Protein AF-A0A349E3U8-F1 (afdb_monomer)

Solvent-accessible surface area (backbone atoms only — not comparable to full-atom values): 15904 Å² total; per-residue (Å²): 124,82,78,56,71,75,68,70,44,71,71,56,54,54,52,49,53,54,43,49,54,46,43,50,49,16,49,49,40,51,40,50,70,54,50,43,46,49,49,40,45,52,43,60,72,70,62,77,62,88,67,92,70,85,62,94,71,81,93,49,76,71,52,48,31,71,60,52,36,59,83,43,90,28,21,64,60,54,33,49,51,28,47,51,47,16,55,52,23,60,71,42,81,55,95,48,71,65,46,32,54,53,27,37,50,36,16,52,18,29,43,34,42,46,74,24,60,59,56,89,86,57,78,85,49,75,50,24,50,48,13,52,54,16,46,54,49,26,52,51,48,53,20,47,40,25,48,54,58,63,54,56,74,58,71,74,57,65,76,73,49,87,65,57,66,62,52,36,51,52,23,35,53,32,11,51,50,23,51,52,29,51,52,54,44,55,47,55,73,36,86,81,50,31,81,78,45,64,84,43,47,44,24,52,28,53,39,52,31,29,38,32,45,13,52,46,44,36,54,54,38,51,52,53,52,51,51,52,53,53,53,49,52,53,53,50,54,52,53,51,50,50,52,52,51,48,57,58,42,70,76,49,51,89,75,49,60,71,58,51,62,67,73,71,56,67,83,90,43,61,70,57,50,53,52,52,53,53,50,54,52,51,54,57,53,52,61,57,66,78,67,61,134

Mean predicted aligned error: 11.68 Å

Foldseek 3Di:
DVVPPLVPDVVVVVLVVLLVLLLVLLVLLLCLLPVLLVVQVVCVVVVVDPDPDPPVDDPDSADLASLQSCVGPCVCVQLVSLQSQLVSLCVDDAPDPVSNVLSNLLSVLSNLLNVQHDDRPDDPDPSNVSNVVSVLSNLLSLLCCLQPVLLDDDPLLVPQDPPSVVLNVLSNVLSVLSVVLSVQLVLCPDPPSVVVDDSNSNHVSSNSNSNSSSVNSNVSSVSSVSSVVSVSVVVVVVVVVVVVVCVVCVVVDPVCVVVVLVVPDDPPCVVVSVVVVVVVVVVVVVVVVVPDD

pLDDT: mean 79.75, std 19.42, range [28.23, 98.56]

Nearest PDB structures (foldseek):
  6eyu-assembly1_C  TM=3.156E-01  e=9.648E-01  Candidatus Nanosalina sp. J07AB43

Structure (mmCIF, N/CA/C/O backbone):
data_AF-A0A349E3U8-F1
#
_entry.id   AF-A0A349E3U8-F1
#
loop_
_atom_site.group_PDB
_atom_site.id
_atom_site.type_symbol
_atom_site.label_atom_id
_atom_site.label_alt_id
_atom_site.label_comp_id
_atom_site.label_asym_id
_atom_site.label_entity_id
_atom_site.label_seq_id
_atom_site.pdbx_PDB_ins_code
_atom_site.Cartn_x
_atom_site.Cartn_y
_atom_site.Cartn_z
_atom_site.occupancy
_atom_site.B_iso_or_equiv
_atom_site.auth_seq_id
_atom_site.auth_comp_id
_atom_site.auth_asym_id
_atom_site.auth_atom_id
_atom_site.pdbx_PDB_model_num
ATOM 1 N N . MET A 1 1 ? -12.149 -16.759 36.782 1.00 40.62 1 MET A N 1
ATOM 2 C CA . MET A 1 1 ? -12.811 -17.425 35.629 1.00 40.62 1 MET A CA 1
ATOM 3 C C . MET A 1 1 ? -13.681 -16.493 34.753 1.00 40.62 1 MET A C 1
ATOM 5 O O . MET A 1 1 ? -13.701 -16.672 33.542 1.00 40.62 1 MET A O 1
ATOM 9 N N . ARG A 1 2 ? -14.326 -15.437 35.290 1.00 38.03 2 ARG A N 1
ATOM 10 C CA . ARG A 1 2 ? -15.229 -14.518 34.540 1.00 38.03 2 ARG A CA 1
ATOM 11 C C . ARG A 1 2 ? -14.601 -13.601 33.466 1.00 38.03 2 ARG A C 1
ATOM 13 O O . ARG A 1 2 ? -15.335 -13.031 32.669 1.00 38.03 2 ARG A O 1
ATOM 20 N N . PHE A 1 3 ? -13.274 -13.474 33.386 1.00 38.25 3 PHE A N 1
ATOM 21 C CA . PHE A 1 3 ? -12.610 -12.651 32.353 1.00 38.25 3 PHE A CA 1
ATOM 22 C C . PHE A 1 3 ? -12.526 -13.343 30.972 1.00 38.25 3 PHE A C 1
ATOM 24 O O . PHE A 1 3 ? -12.314 -12.683 29.954 1.00 38.25 3 PHE A O 1
ATOM 31 N N . SER A 1 4 ? -12.720 -14.668 30.935 1.00 43.34 4 SER A N 1
ATOM 32 C CA . SER A 1 4 ? -12.615 -15.515 29.735 1.00 43.34 4 SER A CA 1
ATOM 33 C C . SER A 1 4 ? -13.821 -15.384 28.791 1.00 43.34 4 SER A C 1
ATOM 35 O O . SER A 1 4 ? -13.658 -15.339 27.572 1.00 43.34 4 SER A O 1
ATOM 37 N N . LEU A 1 5 ? -15.030 -15.213 29.336 1.00 45.97 5 LEU A N 1
ATOM 38 C CA . LEU A 1 5 ? -16.278 -15.336 28.568 1.00 45.97 5 LEU A CA 1
ATOM 39 C C . LEU A 1 5 ? -16.468 -14.260 27.486 1.00 45.97 5 LEU A C 1
ATOM 41 O O . LEU A 1 5 ? -17.134 -14.502 26.487 1.00 45.97 5 LEU A O 1
ATOM 45 N N . LEU A 1 6 ? -15.822 -13.097 27.610 1.00 46.44 6 LEU A N 1
ATOM 46 C CA . LEU A 1 6 ? -15.897 -12.039 26.591 1.00 46.44 6 LEU A CA 1
ATOM 47 C C . LEU A 1 6 ? -14.771 -12.095 25.550 1.00 46.44 6 LEU A C 1
ATOM 49 O O . LEU A 1 6 ? -14.774 -11.294 24.617 1.00 46.44 6 LEU A O 1
ATOM 53 N N . LYS A 1 7 ? -13.796 -13.005 25.694 1.00 50.03 7 LYS A N 1
ATOM 54 C CA . LYS A 1 7 ? -12.800 -13.274 24.640 1.00 50.03 7 LYS A CA 1
ATOM 55 C C . LYS A 1 7 ? -13.428 -14.055 23.471 1.00 50.03 7 LYS A C 1
ATOM 57 O O . LYS A 1 7 ? -12.949 -13.918 22.355 1.00 50.03 7 LYS A O 1
ATOM 62 N N . ASN A 1 8 ? -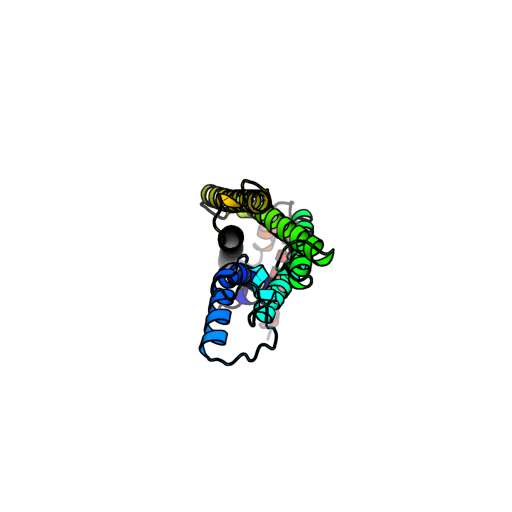14.530 -14.768 23.723 1.00 49.16 8 ASN A N 1
ATOM 63 C CA . ASN A 1 8 ? -15.169 -15.719 22.807 1.00 49.16 8 ASN A CA 1
ATOM 64 C C . ASN A 1 8 ? -16.468 -15.211 22.158 1.00 49.16 8 ASN A C 1
ATOM 66 O O . ASN A 1 8 ? -17.336 -16.009 21.818 1.00 49.16 8 ASN A O 1
ATOM 70 N N . THR A 1 9 ? -16.637 -13.899 21.956 1.00 57.56 9 THR A N 1
ATOM 71 C CA . THR A 1 9 ? -17.699 -13.460 21.031 1.00 57.56 9 THR A CA 1
ATOM 72 C C . THR A 1 9 ? -17.168 -13.601 19.601 1.00 57.56 9 THR A C 1
ATOM 74 O O . THR A 1 9 ? -16.115 -13.029 19.308 1.00 57.56 9 THR A O 1
ATOM 77 N N . PRO A 1 10 ? -17.847 -14.339 18.702 1.00 60.41 10 PRO A N 1
ATOM 78 C CA . PRO A 1 10 ? -17.323 -14.660 17.369 1.00 60.41 10 PRO A CA 1
ATOM 79 C C . PRO A 1 10 ? -16.912 -13.400 16.587 1.00 60.41 10 PRO A C 1
ATOM 81 O O . PRO A 1 10 ? -15.860 -13.366 15.952 1.00 60.41 10 PRO A O 1
ATOM 84 N N . ASN A 1 11 ? -17.655 -12.304 16.765 1.00 71.88 11 ASN A N 1
ATOM 85 C CA . ASN A 1 11 ? -17.386 -10.999 16.155 1.00 71.88 11 ASN A CA 1
ATOM 86 C C . ASN A 1 11 ? -16.002 -10.406 16.486 1.00 71.88 11 ASN A C 1
ATOM 88 O O . ASN A 1 11 ? -15.420 -9.721 15.646 1.00 71.88 11 ASN A O 1
ATOM 92 N N . TYR A 1 12 ? -15.457 -10.648 17.685 1.00 76.50 12 TYR A N 1
ATOM 93 C CA . TYR A 1 12 ? -14.149 -10.104 18.068 1.00 76.50 12 TYR A CA 1
ATOM 94 C C . TYR A 1 12 ? -13.000 -10.859 17.390 1.00 76.50 12 TYR A C 1
ATOM 96 O O . TYR A 1 12 ? -12.055 -10.232 16.911 1.00 76.50 12 TYR A O 1
ATOM 104 N N . SER A 1 13 ? -13.106 -12.186 17.283 1.00 79.94 13 SER A N 1
ATOM 105 C CA . SER A 1 13 ? -12.114 -13.018 16.595 1.00 79.94 13 SER A CA 1
ATOM 106 C C . SER A 1 13 ? -11.994 -12.642 15.116 1.00 79.94 13 SER A C 1
ATOM 108 O O . SER A 1 13 ? -10.883 -12.437 14.632 1.00 79.94 13 SER A O 1
ATOM 110 N N . TYR A 1 14 ? -13.118 -12.436 14.417 1.00 83.25 14 TYR A N 1
ATOM 111 C CA . TYR A 1 14 ? -13.100 -11.977 13.021 1.00 83.25 14 TYR A CA 1
ATOM 112 C C . TYR A 1 14 ? -12.453 -10.596 12.864 1.00 83.25 14 TYR A C 1
ATOM 114 O O . TYR A 1 14 ? -11.668 -10.374 11.941 1.00 83.25 14 TYR A O 1
ATOM 122 N N . ALA A 1 15 ? -12.729 -9.671 13.785 1.00 82.31 15 ALA A N 1
ATOM 123 C CA . ALA A 1 15 ? -12.149 -8.334 13.748 1.00 82.31 15 ALA A CA 1
ATOM 124 C C . ALA A 1 15 ? -10.628 -8.336 14.008 1.00 82.31 15 ALA A C 1
ATOM 126 O O . ALA A 1 15 ? -9.892 -7.542 13.416 1.00 82.31 15 ALA A O 1
ATOM 127 N N . LEU A 1 16 ? -10.133 -9.252 14.847 1.00 83.50 16 LEU A N 1
ATOM 128 C CA . LEU A 1 16 ? -8.698 -9.461 15.044 1.00 83.50 16 LEU A CA 1
ATOM 129 C C . LEU A 1 16 ? -8.024 -10.068 13.810 1.00 83.50 16 LEU A C 1
ATOM 131 O O . LEU A 1 16 ? -6.960 -9.587 13.418 1.00 83.50 16 LEU A O 1
ATOM 135 N N . SER A 1 17 ? -8.641 -11.063 13.168 1.00 86.62 17 SER A N 1
ATOM 136 C CA . SER A 1 17 ? -8.144 -11.616 11.900 1.00 86.62 17 SER A CA 1
ATOM 137 C C . SER A 1 17 ? -8.060 -10.537 10.822 1.00 86.62 17 SER A C 1
ATOM 139 O O . SER A 1 17 ? -7.035 -10.390 10.159 1.00 86.62 17 SER A O 1
ATOM 141 N N . TYR A 1 18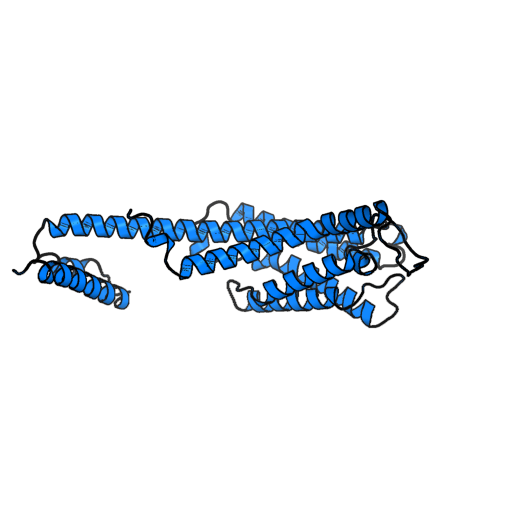 ? -9.094 -9.701 10.721 1.00 86.62 18 TYR A N 1
ATOM 142 C CA . TYR A 1 18 ? -9.120 -8.555 9.819 1.00 86.62 18 TYR A CA 1
ATOM 143 C C . TYR A 1 18 ? -7.981 -7.557 10.083 1.00 86.62 18 TYR A C 1
ATOM 145 O O . TYR A 1 18 ? -7.329 -7.060 9.162 1.00 86.62 18 TYR A O 1
ATOM 153 N N . LEU A 1 19 ? -7.692 -7.278 11.354 1.00 87.25 19 LEU A N 1
ATOM 154 C CA . LEU A 1 19 ? -6.572 -6.425 11.728 1.00 87.25 19 LEU A CA 1
ATOM 155 C C . LEU A 1 19 ? -5.214 -7.063 11.397 1.00 87.25 19 LEU A C 1
ATOM 157 O O . LEU A 1 19 ? -4.298 -6.355 10.976 1.00 87.25 19 LEU A O 1
ATOM 161 N N . SER A 1 20 ? -5.088 -8.379 11.578 1.00 87.75 20 SER A N 1
ATOM 162 C CA . SER A 1 20 ? -3.885 -9.130 11.215 1.00 87.75 20 SER A CA 1
ATOM 163 C C . SER A 1 20 ? -3.579 -8.973 9.725 1.00 87.75 20 SER A C 1
ATOM 165 O O . SER A 1 20 ? -2.464 -8.606 9.368 1.00 87.75 20 SER A O 1
ATOM 167 N N . ILE A 1 21 ? -4.600 -9.094 8.867 1.00 87.31 21 ILE A N 1
ATOM 168 C CA . ILE A 1 21 ? -4.480 -8.866 7.419 1.00 87.31 21 ILE A CA 1
ATOM 169 C C . ILE A 1 21 ? -3.948 -7.457 7.120 1.00 87.31 21 ILE A C 1
ATOM 171 O O . ILE A 1 21 ? -2.995 -7.295 6.357 1.00 87.31 21 ILE A O 1
ATOM 175 N N . ARG A 1 22 ? -4.503 -6.419 7.765 1.00 90.62 22 ARG A N 1
ATOM 176 C CA . ARG A 1 22 ? -4.012 -5.040 7.589 1.00 90.62 22 ARG A CA 1
ATOM 177 C C . ARG A 1 22 ? -2.550 -4.893 8.014 1.00 90.62 22 ARG A C 1
ATOM 179 O O . ARG A 1 22 ? -1.803 -4.187 7.342 1.00 90.62 22 ARG A O 1
ATOM 186 N N . LYS A 1 23 ? -2.142 -5.540 9.109 1.00 92.62 23 LYS A N 1
ATOM 187 C CA . LYS A 1 23 ? -0.748 -5.524 9.568 1.00 92.62 23 LYS A CA 1
ATOM 188 C C . LYS A 1 23 ? 0.175 -6.160 8.527 1.00 92.62 23 LYS A C 1
ATOM 190 O O . LYS A 1 23 ? 1.200 -5.570 8.207 1.00 92.62 23 LYS A O 1
ATOM 195 N N . THR A 1 24 ? -0.219 -7.300 7.964 1.00 92.56 24 THR A N 1
ATOM 196 C CA . THR A 1 24 ? 0.555 -8.004 6.934 1.00 92.56 24 THR A CA 1
ATOM 197 C C . THR A 1 24 ? 0.806 -7.129 5.709 1.00 92.56 24 THR A C 1
ATOM 199 O O . THR A 1 24 ? 1.950 -7.024 5.288 1.00 92.56 24 THR A O 1
ATOM 202 N N . ILE A 1 25 ? -0.208 -6.426 5.190 1.00 93.81 25 ILE A N 1
ATOM 203 C CA . ILE A 1 25 ? -0.041 -5.516 4.039 1.00 93.81 25 ILE A CA 1
ATOM 204 C C . ILE A 1 25 ? 1.002 -4.429 4.328 1.00 93.81 25 ILE A C 1
ATOM 206 O O . ILE A 1 25 ? 1.894 -4.191 3.517 1.00 93.81 25 ILE A O 1
ATOM 210 N N . GLY A 1 26 ? 0.911 -3.784 5.496 1.00 95.12 26 GLY A N 1
ATOM 211 C CA . GLY A 1 26 ? 1.868 -2.747 5.887 1.00 95.12 26 GLY A CA 1
ATOM 212 C C . GLY A 1 26 ? 3.293 -3.290 6.035 1.00 95.12 26 GLY A C 1
ATOM 213 O O . GLY A 1 26 ? 4.245 -2.642 5.610 1.00 95.12 26 GLY A O 1
ATOM 214 N N . CYS A 1 27 ? 3.441 -4.501 6.582 1.00 96.88 27 CYS A N 1
ATOM 215 C CA . CYS A 1 27 ? 4.731 -5.182 6.671 1.00 96.88 27 CYS A CA 1
ATOM 216 C C . CYS A 1 27 ? 5.288 -5.557 5.290 1.00 96.88 27 CYS A C 1
ATOM 218 O O . CYS A 1 27 ? 6.472 -5.339 5.064 1.00 96.88 27 CYS A O 1
ATOM 220 N N . ILE A 1 28 ? 4.457 -6.061 4.369 1.00 96.81 28 ILE A N 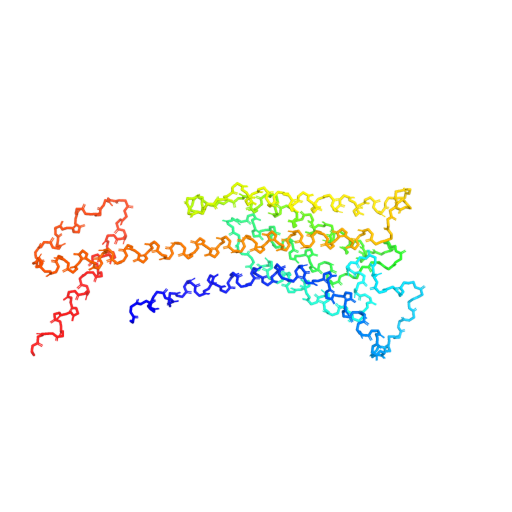1
ATOM 221 C CA . ILE A 1 28 ? 4.868 -6.371 2.991 1.00 96.81 28 ILE A CA 1
ATOM 222 C C . ILE A 1 28 ? 5.386 -5.107 2.299 1.00 96.81 28 ILE A C 1
ATOM 224 O O . ILE A 1 28 ? 6.480 -5.135 1.746 1.00 96.81 28 ILE A O 1
ATOM 228 N N . ALA A 1 29 ? 4.660 -3.987 2.386 1.00 96.38 29 ALA A N 1
ATOM 229 C CA . ALA A 1 29 ? 5.076 -2.728 1.764 1.00 96.38 29 ALA A CA 1
ATOM 230 C C . ALA A 1 29 ? 6.455 -2.251 2.258 1.00 96.38 29 ALA A C 1
ATOM 232 O O . ALA A 1 29 ? 7.287 -1.843 1.456 1.00 96.38 29 ALA A O 1
ATOM 233 N N . ILE A 1 30 ? 6.727 -2.354 3.563 1.00 97.69 30 ILE A N 1
ATOM 234 C CA . ILE A 1 30 ? 8.030 -1.985 4.143 1.00 97.69 30 ILE A CA 1
ATOM 235 C C . ILE A 1 30 ? 9.121 -3.004 3.772 1.00 97.69 30 ILE A C 1
ATOM 237 O O . ILE A 1 30 ? 10.273 -2.627 3.574 1.00 97.69 30 ILE A O 1
ATOM 241 N N . ALA A 1 31 ? 8.773 -4.290 3.683 1.00 97.06 31 ALA A N 1
ATOM 242 C CA . ALA A 1 31 ? 9.725 -5.365 3.431 1.00 97.06 31 ALA A CA 1
ATOM 243 C C . ALA A 1 31 ? 10.179 -5.438 1.967 1.00 97.06 31 ALA A C 1
ATOM 245 O O . ALA A 1 31 ? 11.360 -5.664 1.730 1.00 97.06 31 ALA A O 1
ATOM 246 N N . ILE A 1 32 ? 9.281 -5.228 0.996 1.00 95.25 32 ILE A N 1
ATOM 247 C CA . ILE A 1 32 ? 9.571 -5.312 -0.450 1.00 95.25 32 ILE A CA 1
ATOM 248 C C . ILE A 1 32 ? 10.878 -4.596 -0.855 1.00 95.25 32 ILE A C 1
ATOM 250 O O . ILE A 1 32 ? 11.748 -5.266 -1.417 1.00 95.25 32 ILE A O 1
ATOM 254 N N . PRO A 1 33 ? 11.087 -3.295 -0.559 1.00 94.88 33 PRO A N 1
ATOM 255 C CA . PRO A 1 33 ? 12.282 -2.577 -1.016 1.00 94.88 33 PRO A CA 1
ATOM 256 C C . PRO A 1 33 ? 13.592 -3.063 -0.376 1.00 94.88 33 PRO A C 1
ATOM 258 O O . PRO A 1 33 ? 14.665 -2.730 -0.868 1.00 94.88 33 PRO A O 1
ATOM 261 N N . ILE A 1 34 ? 13.525 -3.844 0.707 1.00 94.56 34 ILE A N 1
ATOM 262 C CA . ILE A 1 34 ? 14.696 -4.373 1.423 1.00 94.56 34 ILE A CA 1
ATOM 263 C C . ILE A 1 34 ? 14.951 -5.830 1.028 1.00 94.56 34 ILE A C 1
ATOM 265 O O . ILE A 1 34 ? 16.080 -6.222 0.740 1.00 94.56 34 ILE A O 1
ATOM 269 N N . VAL A 1 35 ? 13.894 -6.642 1.009 1.00 94.75 35 VAL A N 1
ATOM 270 C CA . VAL A 1 35 ? 13.978 -8.087 0.798 1.00 94.75 35 VAL A CA 1
ATOM 271 C C . VAL A 1 35 ? 14.328 -8.416 -0.648 1.00 94.75 35 VAL A C 1
ATOM 273 O O . VAL A 1 35 ? 15.109 -9.338 -0.860 1.00 94.75 35 VAL A O 1
ATOM 276 N N . LEU A 1 36 ? 13.811 -7.680 -1.641 1.00 92.88 36 LEU A N 1
ATOM 277 C CA . LEU A 1 36 ? 14.099 -7.994 -3.046 1.00 92.88 36 LEU A CA 1
ATOM 278 C C . LEU A 1 36 ? 15.579 -7.785 -3.412 1.00 92.88 36 LEU A C 1
ATOM 280 O O . LEU A 1 36 ? 16.176 -8.739 -3.924 1.00 92.88 36 LEU A O 1
ATOM 284 N N . PRO A 1 37 ? 16.220 -6.635 -3.101 1.00 90.31 37 PRO A N 1
ATOM 285 C CA . PRO A 1 37 ? 17.651 -6.472 -3.357 1.00 90.31 37 PRO A CA 1
ATOM 286 C C . PRO A 1 37 ? 18.502 -7.456 -2.553 1.00 90.31 37 PRO A C 1
ATOM 288 O O . PRO A 1 37 ? 19.475 -7.993 -3.077 1.00 90.31 37 PRO A O 1
ATOM 291 N N . LEU A 1 38 ? 18.118 -7.739 -1.300 1.00 91.00 38 LEU A N 1
ATOM 292 C CA . LEU A 1 38 ? 18.826 -8.699 -0.453 1.00 91.00 38 LEU A CA 1
ATOM 293 C C . LEU A 1 38 ? 18.757 -10.121 -1.023 1.00 91.00 38 LEU A C 1
ATOM 295 O O . LEU A 1 38 ? 19.778 -10.795 -1.116 1.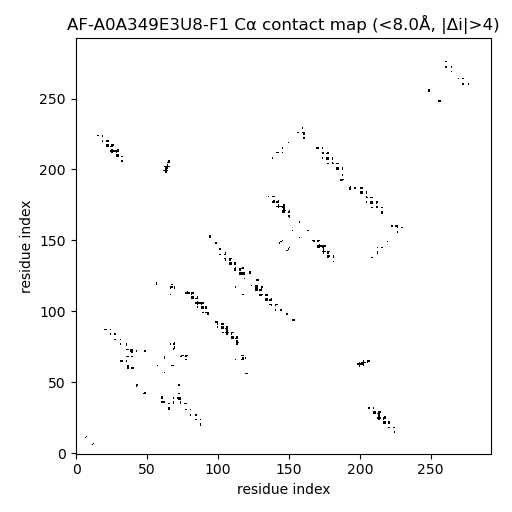00 91.00 38 LEU A O 1
ATOM 299 N N . TYR A 1 39 ? 17.575 -10.576 -1.436 1.00 89.25 39 TYR A N 1
ATOM 300 C CA . TYR A 1 39 ? 17.397 -11.895 -2.042 1.00 89.25 39 TYR A CA 1
ATOM 301 C C . TYR A 1 39 ? 18.174 -12.016 -3.358 1.00 89.25 39 TYR A C 1
ATOM 303 O O . TYR A 1 39 ? 18.861 -13.013 -3.590 1.00 89.25 39 TYR A O 1
ATOM 311 N N . ASN A 1 40 ? 18.131 -10.975 -4.196 1.00 85.19 40 ASN A N 1
ATOM 312 C CA . ASN A 1 40 ? 18.932 -10.911 -5.414 1.00 85.19 40 ASN A CA 1
ATOM 313 C C . ASN A 1 40 ? 20.439 -10.970 -5.099 1.00 85.19 40 ASN A C 1
ATOM 315 O O . ASN A 1 40 ? 21.178 -11.714 -5.732 1.00 85.19 40 ASN A O 1
ATOM 319 N N . TYR A 1 41 ? 20.912 -10.244 -4.086 1.00 85.12 41 TYR A N 1
ATOM 320 C CA . TYR A 1 41 ? 22.312 -10.296 -3.663 1.00 85.12 41 TYR A CA 1
ATOM 321 C C . TYR A 1 41 ? 22.731 -11.701 -3.199 1.00 85.12 41 TYR A C 1
ATOM 323 O O . TYR A 1 41 ? 23.751 -12.216 -3.651 1.00 85.12 41 TYR A O 1
ATOM 331 N N . LEU A 1 42 ? 21.926 -12.349 -2.350 1.00 85.81 42 LEU A N 1
ATOM 332 C CA . LEU A 1 42 ? 22.221 -13.684 -1.818 1.00 85.81 42 LEU A CA 1
ATOM 333 C C . LEU A 1 42 ? 22.256 -14.756 -2.915 1.00 85.81 42 LEU A C 1
ATOM 335 O O . LEU A 1 42 ? 23.157 -15.589 -2.935 1.00 85.81 42 LEU A O 1
ATOM 339 N N . THR A 1 43 ? 21.303 -14.730 -3.847 1.00 80.50 43 THR A N 1
ATOM 340 C CA . THR A 1 43 ? 21.245 -15.707 -4.950 1.00 80.50 43 THR A CA 1
ATOM 341 C C . THR A 1 43 ? 22.409 -15.562 -5.931 1.00 80.50 43 THR A C 1
ATOM 343 O O . THR A 1 43 ? 22.934 -16.577 -6.395 1.00 80.50 43 THR A O 1
ATOM 346 N N . ASN A 1 44 ? 22.862 -14.330 -6.190 1.00 76.00 44 ASN A N 1
ATOM 347 C CA . ASN A 1 44 ? 24.066 -14.069 -6.984 1.00 76.00 44 ASN A CA 1
ATOM 348 C C . ASN A 1 44 ? 25.351 -14.472 -6.236 1.00 76.00 44 ASN A C 1
ATOM 350 O O . ASN A 1 44 ? 26.255 -15.040 -6.839 1.00 76.00 44 ASN A O 1
ATOM 354 N N . PHE A 1 45 ? 25.430 -14.227 -4.921 1.00 74.62 45 PHE A N 1
ATOM 355 C CA . PHE A 1 45 ? 26.599 -14.573 -4.103 1.00 74.62 45 PHE A CA 1
ATOM 356 C C . PHE A 1 45 ? 26.856 -16.083 -4.033 1.00 74.62 45 PHE A C 1
ATOM 358 O O . PHE A 1 45 ? 27.998 -16.523 -4.117 1.00 74.62 45 PHE A O 1
ATOM 365 N N . VAL A 1 46 ? 25.798 -16.888 -3.900 1.00 73.12 46 VAL A N 1
ATOM 366 C CA . VAL A 1 46 ? 25.914 -18.352 -3.777 1.00 73.12 46 VAL A CA 1
ATOM 367 C C . VAL A 1 46 ? 26.174 -19.026 -5.140 1.00 73.12 46 VAL A C 1
ATOM 369 O O . VAL A 1 46 ? 26.379 -20.234 -5.204 1.00 73.12 46 VAL A O 1
ATOM 372 N N . GLY A 1 47 ? 26.175 -18.275 -6.251 1.00 64.25 47 GLY A N 1
ATOM 373 C CA . GLY A 1 47 ? 26.356 -18.836 -7.598 1.00 64.25 47 GLY A CA 1
ATOM 374 C C . GLY A 1 47 ? 25.261 -19.836 -7.988 1.00 64.25 47 GLY A C 1
ATOM 375 O O . GLY A 1 47 ? 25.418 -20.608 -8.927 1.00 64.25 47 GLY A O 1
ATOM 376 N N . LEU A 1 48 ? 24.139 -19.832 -7.258 1.00 61.25 48 LEU A N 1
ATOM 377 C CA . LEU A 1 48 ? 23.056 -20.813 -7.374 1.00 61.25 48 LEU A CA 1
ATOM 378 C C . LEU A 1 48 ? 22.159 -20.550 -8.595 1.00 61.25 48 LEU A C 1
ATOM 380 O O . LEU A 1 48 ? 21.160 -21.233 -8.808 1.00 61.25 48 LEU A O 1
ATOM 384 N N . THR A 1 49 ? 22.500 -19.536 -9.388 1.00 53.84 49 THR A N 1
ATOM 385 C CA . THR A 1 49 ? 21.750 -19.094 -10.555 1.00 53.84 49 THR A CA 1
ATOM 386 C C . THR A 1 49 ? 22.599 -19.248 -11.809 1.00 53.84 49 THR A C 1
ATOM 388 O O . THR A 1 49 ? 23.391 -18.389 -12.177 1.00 53.84 49 THR A O 1
ATOM 391 N N . ILE A 1 50 ? 22.380 -20.362 -12.508 1.00 50.06 50 ILE A N 1
ATOM 392 C CA . ILE A 1 50 ? 22.595 -20.440 -13.952 1.00 50.06 50 ILE A CA 1
ATOM 393 C C . ILE A 1 50 ? 21.391 -19.716 -14.565 1.00 50.06 50 ILE A C 1
ATOM 395 O O . ILE A 1 50 ? 20.392 -20.351 -14.895 1.00 50.06 50 ILE A O 1
ATOM 399 N N . THR A 1 51 ? 21.392 -18.384 -14.634 1.00 50.78 51 THR A N 1
ATOM 400 C CA . THR A 1 51 ? 20.399 -17.707 -15.476 1.00 50.78 51 THR A CA 1
ATOM 401 C C . THR A 1 51 ? 20.880 -17.791 -16.930 1.00 50.78 51 THR A C 1
ATOM 403 O O . THR A 1 51 ? 21.932 -17.249 -17.255 1.00 50.78 51 THR A O 1
ATOM 406 N N . PRO A 1 52 ? 20.127 -18.430 -17.848 1.00 45.56 52 PRO A N 1
ATOM 407 C CA . PRO A 1 52 ? 20.445 -18.441 -19.281 1.00 45.56 52 PRO A CA 1
ATOM 408 C C . PRO A 1 52 ? 20.128 -17.098 -19.966 1.00 45.56 52 PRO A C 1
ATOM 410 O O . PRO A 1 52 ? 20.171 -16.989 -21.189 1.00 45.56 52 PRO A O 1
ATOM 413 N N . TYR A 1 53 ? 19.800 -16.061 -19.195 1.00 45.84 53 TYR A N 1
ATOM 414 C CA . TYR A 1 53 ? 19.526 -14.728 -19.703 1.00 45.84 53 TYR A CA 1
ATOM 415 C C . TYR A 1 53 ? 20.804 -13.895 -19.626 1.00 45.84 53 TYR A C 1
ATOM 417 O O . TYR A 1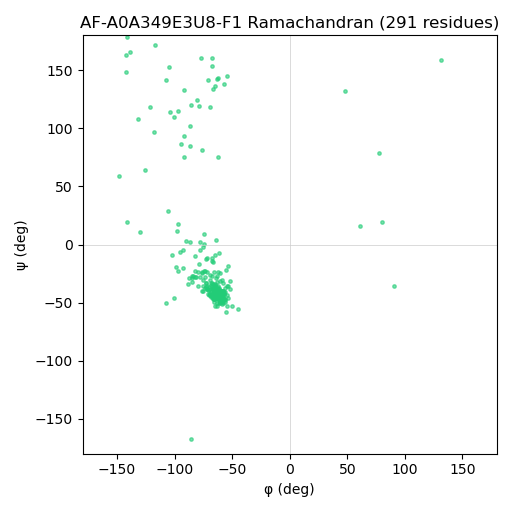 53 ? 21.045 -13.172 -18.660 1.00 45.84 53 TYR A O 1
ATOM 425 N N . ASN A 1 54 ? 21.616 -13.995 -20.681 1.00 39.53 54 ASN A N 1
ATOM 426 C CA . ASN A 1 54 ? 22.619 -12.992 -21.038 1.00 39.53 54 ASN A CA 1
ATOM 427 C C . ASN A 1 54 ? 21.899 -11.671 -21.354 1.00 39.53 54 ASN A C 1
ATOM 429 O O . ASN A 1 54 ? 21.708 -11.317 -22.514 1.00 39.53 54 ASN A O 1
ATOM 433 N N . PHE A 1 55 ? 21.427 -10.963 -20.327 1.00 49.66 55 PHE A N 1
ATOM 434 C CA . PHE A 1 55 ? 20.854 -9.638 -20.502 1.00 49.66 55 PHE A CA 1
ATOM 435 C C . PHE A 1 55 ? 21.989 -8.617 -20.440 1.00 49.66 55 PHE A C 1
ATOM 437 O O . PHE A 1 55 ? 22.506 -8.275 -19.379 1.00 49.66 55 PHE A O 1
ATOM 444 N N . THR A 1 56 ? 22.388 -8.143 -21.617 1.00 43.44 56 THR A N 1
ATOM 445 C CA . THR A 1 56 ? 23.507 -7.225 -21.887 1.00 43.44 56 THR A CA 1
ATOM 446 C C . THR A 1 56 ? 23.327 -5.828 -21.265 1.00 43.44 56 THR A C 1
ATOM 448 O O . THR A 1 56 ? 24.155 -4.939 -21.453 1.00 43.44 56 THR A O 1
ATOM 451 N N . CYS A 1 57 ? 22.261 -5.594 -20.497 1.00 47.03 57 CYS A N 1
ATOM 452 C CA . CYS A 1 57 ? 21.974 -4.319 -19.854 1.00 47.03 57 CYS A CA 1
ATOM 453 C C . CYS A 1 57 ? 21.626 -4.532 -18.371 1.00 47.03 57 CYS A C 1
ATOM 455 O O . CYS A 1 57 ? 20.528 -4.961 -18.049 1.00 47.03 57 CYS A O 1
ATOM 457 N N . ARG A 1 58 ? 22.544 -4.141 -17.475 1.00 53.03 58 ARG A N 1
ATOM 458 C CA . ARG A 1 58 ? 22.348 -3.933 -16.019 1.00 53.03 58 ARG A CA 1
ATOM 459 C C . ARG A 1 58 ? 22.292 -5.174 -15.114 1.00 53.03 58 ARG A C 1
ATOM 461 O O . ARG A 1 58 ? 21.269 -5.508 -14.527 1.00 53.03 58 ARG A O 1
ATOM 468 N N . GLN A 1 59 ? 23.471 -5.713 -14.812 1.00 52.19 59 GLN A N 1
ATOM 469 C CA . GLN A 1 59 ? 23.720 -6.472 -13.578 1.00 52.19 59 GLN A CA 1
ATOM 470 C C . GLN A 1 59 ? 24.246 -5.544 -12.472 1.00 52.19 59 GLN A C 1
ATOM 472 O O . GLN A 1 59 ? 25.433 -5.524 -12.162 1.00 52.19 59 GLN A O 1
ATOM 477 N N . ALA A 1 60 ? 23.372 -4.733 -11.880 1.00 58.97 60 ALA A N 1
ATOM 478 C CA . ALA A 1 60 ? 23.699 -4.026 -10.645 1.00 58.97 60 ALA A CA 1
ATOM 479 C C . ALA A 1 60 ? 22.934 -4.662 -9.478 1.00 58.97 60 ALA A C 1
ATOM 481 O O . ALA A 1 60 ? 21.766 -5.020 -9.619 1.00 58.97 60 ALA A O 1
ATOM 482 N N . ILE A 1 61 ? 23.585 -4.772 -8.311 1.00 59.94 61 ILE A N 1
ATOM 483 C CA . ILE A 1 61 ? 22.939 -5.203 -7.053 1.00 59.94 61 ILE A CA 1
ATOM 484 C C . ILE A 1 61 ? 21.686 -4.351 -6.794 1.00 59.94 61 ILE A C 1
ATOM 486 O O . ILE A 1 61 ? 20.648 -4.865 -6.383 1.00 59.94 61 ILE A O 1
ATOM 490 N N . TRP A 1 62 ? 21.782 -3.058 -7.116 1.00 68.25 62 TRP A N 1
ATOM 491 C CA . TRP A 1 62 ? 20.685 -2.101 -7.091 1.00 68.25 62 TRP A CA 1
ATOM 492 C C . TRP A 1 62 ? 20.090 -1.928 -8.486 1.00 68.25 62 TRP A C 1
ATOM 494 O O . TRP A 1 62 ? 20.751 -1.426 -9.403 1.00 68.25 62 TRP A O 1
ATOM 504 N N . GLN A 1 63 ? 18.836 -2.347 -8.613 1.00 83.19 63 GLN A N 1
ATOM 505 C CA . GLN A 1 63 ? 18.020 -2.146 -9.802 1.00 83.19 63 GLN A CA 1
ATOM 506 C C . GLN A 1 63 ? 17.489 -0.706 -9.872 1.00 83.19 63 GLN A C 1
ATOM 508 O O . GLN A 1 63 ? 17.441 -0.000 -8.865 1.00 83.19 63 GLN A O 1
ATOM 513 N N . ASP A 1 64 ? 17.080 -0.265 -11.060 1.00 86.25 64 ASP A N 1
ATOM 514 C CA . ASP A 1 64 ? 16.659 1.130 -11.278 1.00 86.25 64 ASP A CA 1
ATOM 515 C C . ASP A 1 64 ? 15.272 1.437 -10.726 1.00 86.25 64 ASP A C 1
ATOM 517 O O . ASP A 1 64 ? 14.968 2.587 -10.409 1.00 86.25 64 ASP A O 1
ATOM 521 N N . SER A 1 65 ? 14.453 0.395 -10.581 1.00 91.31 65 SER A N 1
ATOM 522 C CA . SER A 1 65 ? 13.181 0.402 -9.866 1.00 91.31 65 SER A CA 1
ATOM 523 C C . SER A 1 65 ? 12.993 -0.920 -9.116 1.00 91.31 65 SER A C 1
ATOM 525 O O . SER A 1 65 ? 13.666 -1.918 -9.390 1.00 91.31 65 SER A O 1
ATOM 527 N N . ILE A 1 66 ? 12.081 -0.948 -8.151 1.00 92.88 66 ILE A N 1
ATOM 528 C CA . ILE A 1 66 ? 11.660 -2.161 -7.450 1.00 92.88 66 ILE A CA 1
ATOM 529 C C . ILE A 1 66 ? 11.149 -3.177 -8.475 1.00 92.88 66 ILE A C 1
ATOM 531 O O . ILE A 1 66 ? 11.547 -4.341 -8.427 1.00 92.88 66 ILE A O 1
ATOM 535 N N . SER A 1 67 ? 10.366 -2.726 -9.456 1.00 93.12 67 SER A N 1
ATOM 536 C CA . SER A 1 67 ? 9.782 -3.565 -10.506 1.00 93.12 67 SER A CA 1
ATOM 537 C C . SER A 1 67 ? 10.801 -4.260 -11.411 1.00 93.12 67 SER A C 1
ATOM 539 O O . SER A 1 67 ? 10.493 -5.305 -11.975 1.00 93.12 67 SER A O 1
ATOM 541 N N . HIS A 1 68 ? 12.027 -3.742 -11.532 1.00 90.94 68 HIS A N 1
ATOM 542 C CA . HIS A 1 68 ? 13.092 -4.391 -12.314 1.00 90.94 68 HIS A CA 1
ATOM 543 C C . HIS A 1 68 ? 13.549 -5.728 -11.709 1.00 90.94 68 HIS A C 1
ATOM 545 O O . HIS A 1 68 ? 14.122 -6.555 -12.415 1.00 90.94 68 HIS A O 1
ATOM 551 N N . HIS A 1 69 ? 13.206 -6.013 -10.445 1.00 90.00 69 HIS A N 1
ATOM 552 C CA . HIS A 1 69 ? 13.384 -7.344 -9.853 1.00 90.00 69 HIS A CA 1
ATOM 553 C C . HIS A 1 69 ? 12.515 -8.423 -10.518 1.00 90.00 69 HIS A C 1
ATOM 555 O O . HIS A 1 69 ? 12.725 -9.606 -10.271 1.00 90.00 69 HIS A O 1
ATOM 561 N N . PHE A 1 70 ? 11.581 -8.045 -11.397 1.00 89.81 70 PHE A N 1
ATOM 562 C CA . PHE A 1 70 ? 10.870 -8.986 -12.258 1.00 89.81 70 PHE A CA 1
ATOM 563 C C . PHE A 1 70 ? 11.815 -9.791 -13.165 1.00 89.81 70 PHE A C 1
ATOM 565 O O . PHE A 1 70 ? 11.523 -10.938 -13.488 1.00 89.81 70 PHE A O 1
ATOM 572 N N . HIS A 1 71 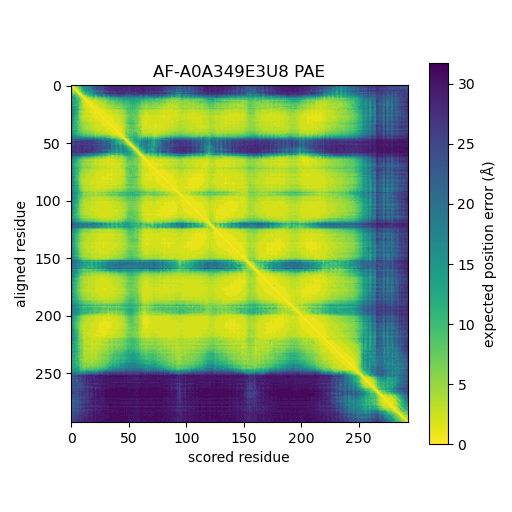? 12.949 -9.210 -13.561 1.00 87.00 71 HIS A N 1
ATOM 573 C CA . HIS A 1 71 ? 13.924 -9.847 -14.455 1.00 87.00 71 HIS A CA 1
ATOM 574 C C . HIS A 1 71 ? 15.097 -10.488 -13.705 1.00 87.00 71 HIS A C 1
ATOM 576 O O . HIS A 1 71 ? 16.098 -10.861 -14.309 1.00 87.00 71 HIS A O 1
ATOM 582 N N . THR A 1 72 ? 14.991 -10.615 -12.381 1.00 85.56 72 THR A N 1
ATOM 583 C CA . THR A 1 72 ? 16.012 -11.236 -11.529 1.00 85.56 72 THR A CA 1
ATOM 584 C C . THR A 1 72 ? 15.448 -12.490 -10.852 1.00 85.56 72 THR A C 1
ATOM 586 O O . THR A 1 72 ? 14.239 -12.732 -10.906 1.00 85.56 72 THR A O 1
ATOM 589 N N . PRO A 1 73 ? 16.274 -13.295 -10.156 1.00 84.44 73 PRO A N 1
ATOM 590 C CA . PRO A 1 73 ? 15.780 -14.420 -9.359 1.00 84.44 73 PRO A CA 1
ATOM 591 C C . PRO A 1 73 ? 14.719 -14.021 -8.318 1.00 84.44 73 PRO A C 1
ATOM 593 O O . PRO A 1 73 ? 13.925 -14.853 -7.892 1.00 84.44 73 PRO A O 1
ATOM 596 N N . ALA A 1 74 ? 14.662 -12.743 -7.921 1.00 88.88 74 ALA A N 1
ATOM 597 C CA . ALA A 1 74 ? 13.666 -12.221 -6.985 1.00 88.88 74 ALA A CA 1
ATOM 598 C C . ALA A 1 74 ? 12.253 -12.060 -7.591 1.00 88.88 74 ALA A C 1
ATOM 600 O O . ALA A 1 74 ? 11.344 -11.625 -6.877 1.00 88.88 74 ALA A O 1
ATOM 601 N N . ARG A 1 75 ? 12.052 -12.408 -8.873 1.00 90.75 75 ARG A N 1
ATOM 602 C CA . ARG A 1 75 ? 10.779 -12.277 -9.599 1.00 90.75 75 ARG A CA 1
ATOM 603 C C . ARG A 1 75 ? 9.603 -12.866 -8.836 1.00 90.75 75 ARG A C 1
ATOM 605 O O . ARG A 1 75 ? 8.611 -12.174 -8.625 1.00 90.75 75 ARG A O 1
ATOM 612 N N . ASP A 1 76 ? 9.715 -14.117 -8.406 1.00 93.00 76 ASP A N 1
ATOM 613 C CA . ASP A 1 76 ? 8.595 -14.828 -7.785 1.00 93.00 76 ASP A CA 1
ATOM 614 C C . ASP A 1 76 ? 8.218 -14.207 -6.434 1.00 93.00 76 ASP A C 1
ATOM 616 O O . ASP A 1 76 ? 7.036 -14.114 -6.097 1.00 93.00 76 ASP A O 1
ATOM 620 N N . LEU A 1 77 ? 9.206 -13.687 -5.695 1.00 94.56 77 LEU A N 1
ATOM 621 C CA . LEU A 1 77 ? 8.969 -12.919 -4.473 1.00 94.56 77 LEU A CA 1
ATOM 622 C C . LEU A 1 77 ? 8.226 -11.610 -4.770 1.00 94.56 77 LEU A C 1
ATOM 624 O O . LEU A 1 77 ? 7.275 -11.271 -4.067 1.00 94.56 77 LEU A O 1
ATOM 628 N N . PHE A 1 78 ? 8.649 -10.879 -5.804 1.00 95.88 78 PHE A N 1
ATOM 629 C CA . PHE A 1 78 ? 8.021 -9.624 -6.218 1.00 95.88 78 PHE A CA 1
ATOM 630 C C . PHE A 1 78 ? 6.568 -9.838 -6.670 1.00 95.88 78 PHE A C 1
ATOM 632 O O . PHE A 1 78 ? 5.651 -9.213 -6.130 1.00 95.88 78 PHE A O 1
ATOM 639 N N . VAL A 1 79 ? 6.345 -10.764 -7.607 1.00 97.50 79 VAL A N 1
ATOM 640 C CA . VAL A 1 79 ? 5.016 -11.090 -8.147 1.00 97.50 79 VAL A CA 1
ATOM 641 C C . VAL A 1 79 ? 4.109 -11.645 -7.049 1.00 97.50 79 VAL A C 1
ATOM 643 O O . VAL A 1 79 ? 2.970 -11.196 -6.905 1.00 97.50 79 VAL A O 1
ATOM 646 N N . GLY A 1 80 ? 4.615 -12.565 -6.222 1.00 97.38 80 GLY A N 1
ATOM 647 C CA . GLY A 1 80 ? 3.871 -13.145 -5.106 1.00 97.38 80 GLY A CA 1
ATOM 648 C C . GLY A 1 80 ? 3.455 -12.104 -4.065 1.00 97.38 80 GLY A C 1
ATOM 649 O O . GLY A 1 80 ? 2.307 -12.108 -3.613 1.00 97.38 80 GLY A O 1
ATOM 650 N N . ALA A 1 81 ? 4.341 -11.162 -3.727 1.00 97.25 81 ALA A N 1
ATOM 651 C CA . ALA A 1 81 ? 4.030 -10.085 -2.792 1.00 97.25 81 ALA A CA 1
ATOM 652 C C . ALA A 1 81 ? 2.928 -9.154 -3.325 1.00 97.25 81 ALA A C 1
ATOM 654 O O . ALA A 1 81 ? 2.002 -8.820 -2.583 1.00 97.25 81 ALA A O 1
ATOM 655 N N . LEU A 1 82 ? 2.975 -8.777 -4.608 1.00 97.75 82 LEU A N 1
ATOM 656 C CA . LEU A 1 82 ? 1.931 -7.953 -5.225 1.00 97.75 82 LEU A CA 1
ATOM 657 C C . LEU A 1 82 ? 0.596 -8.693 -5.355 1.00 97.75 82 LEU A C 1
ATOM 659 O O . LEU A 1 82 ? -0.448 -8.098 -5.090 1.00 97.75 82 LEU A O 1
ATOM 663 N N . CYS A 1 83 ? 0.612 -9.991 -5.671 1.00 98.06 83 CYS A N 1
ATOM 664 C CA . CYS A 1 83 ? -0.597 -10.818 -5.671 1.00 98.06 83 CYS A CA 1
ATOM 665 C C . CYS A 1 83 ? -1.225 -10.897 -4.272 1.00 98.06 83 CYS A C 1
ATOM 667 O O . CYS A 1 83 ? -2.441 -10.763 -4.130 1.00 98.06 83 CYS A O 1
ATOM 669 N N . ALA A 1 84 ? -0.407 -11.050 -3.225 1.00 96.69 84 ALA A N 1
ATOM 670 C CA . ALA A 1 84 ? -0.883 -11.033 -1.844 1.00 96.69 84 ALA A CA 1
ATOM 671 C C . ALA A 1 84 ? -1.490 -9.669 -1.472 1.00 96.69 84 ALA A C 1
ATOM 673 O O . ALA A 1 84 ? -2.583 -9.616 -0.905 1.00 96.69 84 ALA A O 1
ATOM 674 N N . VAL A 1 85 ? -0.827 -8.562 -1.830 1.00 96.44 85 VAL A N 1
ATOM 675 C CA . VAL A 1 85 ? -1.372 -7.208 -1.640 1.00 96.44 85 VAL A CA 1
ATOM 676 C C . VAL A 1 85 ? -2.709 -7.057 -2.365 1.00 96.44 85 VAL A C 1
ATOM 678 O O . VAL A 1 85 ? -3.673 -6.612 -1.743 1.00 96.44 85 VAL A O 1
ATOM 681 N N . ALA A 1 86 ? -2.802 -7.470 -3.630 1.00 97.75 86 ALA A N 1
ATOM 682 C CA . ALA A 1 86 ? -4.028 -7.383 -4.418 1.00 97.75 86 ALA A CA 1
ATOM 683 C C . ALA A 1 86 ? -5.187 -8.156 -3.779 1.00 97.75 86 ALA A C 1
ATOM 685 O O . ALA A 1 86 ? -6.263 -7.596 -3.565 1.00 97.75 86 ALA A O 1
ATOM 686 N N . LEU A 1 87 ? -4.943 -9.411 -3.393 1.00 96.50 87 LEU A N 1
ATOM 687 C CA . LEU A 1 87 ? -5.932 -10.253 -2.727 1.00 96.50 87 LEU A CA 1
ATOM 688 C C . LEU A 1 87 ? -6.462 -9.585 -1.453 1.00 96.50 87 LEU A C 1
ATOM 690 O O . LEU A 1 87 ? -7.671 -9.497 -1.240 1.00 96.50 87 LEU A O 1
ATOM 694 N N . PHE A 1 88 ? -5.571 -9.062 -0.610 1.00 93.25 88 PHE A N 1
ATOM 695 C CA . PHE A 1 88 ? -5.985 -8.402 0.625 1.00 93.25 88 PHE A CA 1
ATOM 696 C C . PHE A 1 88 ? -6.697 -7.069 0.391 1.00 93.25 88 PHE A C 1
ATOM 698 O O . PHE A 1 88 ? -7.570 -6.707 1.184 1.00 93.25 88 PHE A O 1
ATOM 705 N N . MET A 1 89 ? -6.359 -6.348 -0.679 1.00 94.69 89 MET A N 1
ATOM 706 C CA . MET A 1 89 ? -7.079 -5.142 -1.078 1.00 94.69 89 MET A CA 1
ATOM 707 C C . MET A 1 89 ? -8.510 -5.458 -1.532 1.00 94.69 89 MET A C 1
ATOM 709 O O . MET A 1 89 ? -9.422 -4.739 -1.137 1.00 94.69 89 MET A O 1
ATOM 713 N N . PHE A 1 90 ? -8.751 -6.564 -2.244 1.00 95.12 90 PHE A N 1
ATOM 714 C CA . PHE A 1 90 ? -10.115 -6.973 -2.620 1.00 95.12 90 PHE A CA 1
ATOM 715 C C . PHE A 1 90 ? -10.997 -7.334 -1.420 1.00 95.12 90 PHE A C 1
ATOM 717 O O . PHE A 1 90 ? -12.198 -7.060 -1.406 1.00 95.12 90 PHE A O 1
ATOM 724 N N . PHE A 1 91 ? -10.405 -7.903 -0.369 1.00 92.06 91 PHE A N 1
ATOM 725 C CA . PHE A 1 91 ? -11.114 -8.190 0.882 1.00 92.06 91 PHE A CA 1
ATOM 726 C C . PHE A 1 91 ? -11.132 -7.013 1.864 1.00 92.06 91 PHE A C 1
ATOM 728 O O . PHE A 1 91 ? -11.670 -7.121 2.974 1.00 92.06 91 PHE A O 1
ATOM 735 N N . TYR A 1 92 ? -10.568 -5.866 1.488 1.00 89.44 92 TYR A N 1
ATOM 736 C CA . TYR A 1 92 ? -10.565 -4.698 2.346 1.00 89.44 92 TYR A CA 1
ATOM 737 C C . TYR A 1 92 ? -11.976 -4.117 2.484 1.00 89.44 92 TYR A C 1
ATOM 739 O O . TYR A 1 92 ? -12.579 -3.637 1.528 1.00 89.44 92 TYR A O 1
ATOM 747 N N . LYS A 1 93 ? -12.487 -4.101 3.720 1.00 87.50 93 LYS A N 1
ATOM 748 C CA . LYS A 1 93 ? -13.692 -3.351 4.092 1.00 87.50 93 LYS A CA 1
ATOM 749 C C . LYS A 1 93 ? -13.345 -2.039 4.790 1.00 87.50 93 LYS A C 1
ATOM 751 O O . LYS A 1 93 ? -12.856 -2.029 5.922 1.00 87.50 93 LYS A O 1
ATOM 756 N N . GLY A 1 94 ? -13.579 -0.926 4.104 1.00 84.25 94 GLY A N 1
ATOM 757 C CA . GLY A 1 94 ? -13.406 0.408 4.668 1.00 84.25 94 GLY A CA 1
ATOM 758 C C . GLY A 1 94 ? -14.622 0.924 5.434 1.00 84.25 94 GLY A C 1
ATOM 759 O O . GLY A 1 94 ? -15.527 0.169 5.781 1.00 84.25 94 GLY A O 1
ATOM 760 N N . LEU A 1 95 ? -14.618 2.223 5.743 1.00 82.75 95 LEU A N 1
ATOM 761 C CA . LEU A 1 95 ? -15.707 2.881 6.470 1.00 82.75 95 LEU A CA 1
ATOM 762 C C . LEU A 1 95 ? -16.936 3.110 5.583 1.00 82.75 95 LEU A C 1
ATOM 764 O O . LEU A 1 95 ? -18.048 3.149 6.101 1.00 82.75 95 LEU A O 1
ATOM 768 N N . ASP A 1 96 ? -16.738 3.300 4.279 1.00 88.56 96 ASP A N 1
ATOM 769 C CA . ASP A 1 96 ? -17.805 3.494 3.299 1.00 88.56 96 ASP A CA 1
ATOM 770 C C . ASP A 1 96 ? -17.508 2.777 1.969 1.00 88.56 96 ASP A C 1
ATOM 772 O O . ASP A 1 96 ? -16.468 2.144 1.787 1.00 88.56 96 ASP A O 1
ATOM 776 N N . ASN A 1 97 ? -18.443 2.872 1.021 1.00 90.94 97 ASN A N 1
ATOM 777 C CA . ASN A 1 97 ? -18.314 2.228 -0.287 1.00 90.94 97 ASN A CA 1
ATOM 778 C C . ASN A 1 97 ? -17.143 2.775 -1.113 1.00 90.94 97 ASN A C 1
ATOM 780 O O . ASN A 1 97 ? -16.570 2.031 -1.903 1.00 90.94 97 ASN A O 1
ATOM 784 N N . ILE A 1 98 ? -16.766 4.043 -0.919 1.00 93.31 98 ILE A N 1
ATOM 785 C CA . ILE A 1 98 ? -15.646 4.663 -1.637 1.00 93.31 98 ILE A CA 1
ATOM 786 C C . ILE A 1 98 ? -14.339 3.985 -1.234 1.00 93.31 98 ILE A C 1
ATOM 788 O O . ILE A 1 98 ? -13.524 3.681 -2.098 1.00 93.31 98 ILE A O 1
ATOM 792 N N . ASP A 1 99 ? -14.155 3.692 0.055 1.00 91.81 99 ASP A N 1
ATOM 793 C CA . ASP A 1 99 ? -12.982 2.946 0.511 1.00 91.81 99 ASP A CA 1
ATOM 794 C C . ASP A 1 99 ? -12.866 1.572 -0.168 1.00 91.81 99 ASP A C 1
ATOM 796 O O . ASP A 1 99 ? -11.766 1.155 -0.519 1.00 91.81 99 ASP A O 1
ATOM 800 N N . ASN A 1 100 ? -13.991 0.875 -0.361 1.00 93.75 100 ASN A N 1
ATOM 801 C CA . ASN A 1 100 ? -14.005 -0.445 -0.998 1.00 93.75 100 ASN A CA 1
ATOM 802 C C . ASN A 1 100 ? -13.666 -0.344 -2.493 1.00 93.75 100 ASN A C 1
ATOM 804 O O . ASN A 1 100 ? -12.873 -1.132 -2.997 1.00 93.75 100 ASN A O 1
ATOM 808 N N . TRP A 1 101 ? -14.227 0.647 -3.194 1.00 96.31 101 TRP A N 1
ATOM 809 C CA . TRP A 1 101 ? -13.909 0.900 -4.601 1.00 96.31 101 TRP A CA 1
ATOM 810 C C . TRP A 1 101 ? -12.440 1.265 -4.804 1.00 96.31 101 TRP A C 1
ATOM 812 O O . TRP A 1 101 ? -11.786 0.693 -5.673 1.00 96.31 101 TRP A O 1
ATOM 822 N N . LEU A 1 102 ? -11.905 2.167 -3.977 1.00 96.44 102 LEU A N 1
ATOM 823 C CA . LEU A 1 102 ? -10.493 2.541 -4.031 1.00 96.44 102 LEU A CA 1
ATOM 824 C C . LEU A 1 102 ? -9.588 1.346 -3.726 1.00 96.44 102 LEU A C 1
ATOM 826 O O . LEU A 1 102 ? -8.583 1.166 -4.405 1.00 96.44 102 LEU A O 1
ATOM 830 N N . ALA A 1 103 ? -9.937 0.509 -2.745 1.00 95.94 103 ALA A N 1
ATOM 831 C CA . ALA A 1 103 ? -9.153 -0.682 -2.432 1.00 95.94 103 ALA A CA 1
ATOM 832 C C . ALA A 1 103 ? -9.165 -1.679 -3.599 1.00 95.94 103 ALA A C 1
ATOM 834 O O . ALA A 1 103 ? -8.108 -2.147 -4.011 1.00 95.94 103 ALA A O 1
ATOM 835 N N . ASN A 1 104 ? -10.325 -1.927 -4.211 1.00 97.62 104 ASN A N 1
ATOM 836 C CA . ASN A 1 104 ? -10.408 -2.762 -5.408 1.00 97.62 104 ASN A CA 1
ATOM 837 C C . ASN A 1 104 ? -9.560 -2.201 -6.558 1.00 97.62 104 ASN A C 1
ATOM 839 O O . ASN A 1 104 ? -8.845 -2.956 -7.211 1.00 97.62 104 ASN A O 1
ATOM 843 N N . ALA A 1 105 ? -9.579 -0.883 -6.770 1.00 98.31 105 ALA A N 1
ATOM 844 C CA . ALA A 1 105 ? -8.741 -0.238 -7.776 1.00 98.31 105 ALA A CA 1
ATOM 845 C C . ALA A 1 105 ? -7.241 -0.431 -7.486 1.00 98.31 105 ALA A C 1
ATOM 847 O O . ALA A 1 105 ? -6.493 -0.785 -8.395 1.00 98.31 105 ALA A O 1
ATOM 848 N N . VAL A 1 106 ? -6.806 -0.290 -6.225 1.00 98.19 106 VAL A N 1
ATOM 849 C CA . VAL A 1 106 ? -5.421 -0.592 -5.809 1.00 98.19 106 VAL A CA 1
ATOM 850 C C . VAL A 1 106 ? -5.075 -2.049 -6.109 1.00 98.19 106 VAL A C 1
ATOM 852 O O . VAL A 1 106 ? -3.998 -2.317 -6.634 1.00 98.19 106 VAL A O 1
ATOM 855 N N . GLY A 1 107 ? -5.981 -2.986 -5.814 1.00 98.12 107 GLY A N 1
ATOM 856 C CA . GLY A 1 107 ? -5.777 -4.407 -6.091 1.00 98.12 107 GLY A CA 1
ATOM 857 C C . GLY A 1 107 ? -5.614 -4.708 -7.582 1.00 98.12 107 GLY A C 1
ATOM 858 O O . GLY A 1 107 ? -4.687 -5.419 -7.960 1.00 98.12 107 GLY A O 1
ATOM 859 N N . ILE A 1 108 ? -6.446 -4.109 -8.440 1.00 98.56 108 ILE A N 1
ATOM 860 C CA . ILE A 1 108 ? -6.328 -4.235 -9.902 1.00 98.56 108 ILE A CA 1
ATOM 861 C C . ILE A 1 108 ? -4.997 -3.654 -10.391 1.00 98.56 108 ILE A C 1
ATOM 863 O O . ILE A 1 108 ? -4.294 -4.308 -11.156 1.00 98.56 108 ILE A O 1
ATOM 867 N N . CYS A 1 109 ? -4.615 -2.465 -9.916 1.00 98.56 109 CYS A N 1
ATOM 868 C CA . CYS A 1 109 ? -3.340 -1.849 -10.287 1.00 98.56 109 CYS A CA 1
ATOM 869 C C . CYS A 1 109 ? -2.147 -2.713 -9.846 1.00 98.56 109 CYS A C 1
ATOM 871 O O . CYS A 1 109 ? -1.201 -2.885 -10.607 1.00 98.56 109 CYS A O 1
ATOM 873 N N . ALA A 1 110 ? -2.204 -3.313 -8.653 1.00 98.38 110 ALA A N 1
ATOM 874 C CA . ALA A 1 110 ? -1.168 -4.226 -8.173 1.00 98.38 110 ALA A CA 1
ATOM 875 C C . ALA A 1 110 ? -1.028 -5.471 -9.065 1.00 98.38 110 ALA A C 1
ATOM 877 O O . ALA A 1 110 ? 0.094 -5.859 -9.379 1.00 98.38 110 ALA A O 1
ATOM 878 N N . LEU A 1 111 ? -2.139 -6.063 -9.525 1.00 98.44 111 LEU A N 1
ATOM 879 C CA . LEU A 1 111 ? -2.101 -7.162 -10.501 1.00 98.44 111 LEU A CA 1
ATOM 880 C C . LEU A 1 111 ? -1.547 -6.708 -11.857 1.00 98.44 111 LEU A C 1
ATOM 882 O O . LEU A 1 111 ? -0.779 -7.442 -12.474 1.00 98.44 111 LEU A O 1
ATOM 886 N N . GLY A 1 112 ? -1.881 -5.490 -12.292 1.00 97.94 112 GLY A N 1
ATOM 887 C CA . GLY A 1 112 ? -1.303 -4.875 -13.487 1.00 97.94 112 GLY A CA 1
ATOM 888 C C . GLY A 1 112 ? 0.222 -4.744 -13.402 1.00 97.94 112 GLY A C 1
ATOM 889 O O . GLY A 1 112 ? 0.926 -5.043 -14.356 1.00 97.94 112 GLY A O 1
ATOM 890 N N . VAL A 1 113 ? 0.766 -4.389 -12.238 1.00 97.88 113 VAL A N 1
ATOM 891 C CA . VAL A 1 113 ? 2.225 -4.366 -12.025 1.00 97.88 113 VAL A CA 1
ATOM 892 C C . VAL A 1 113 ? 2.811 -5.783 -11.937 1.00 97.88 113 VAL A C 1
ATOM 894 O O . VAL A 1 113 ? 3.917 -6.022 -12.414 1.00 97.88 113 VAL A O 1
ATOM 897 N N . ALA A 1 114 ? 2.086 -6.726 -11.329 1.00 97.12 114 ALA A N 1
ATOM 898 C CA . ALA A 1 114 ? 2.566 -8.086 -11.083 1.00 97.12 114 ALA A CA 1
ATOM 899 C C . ALA A 1 114 ? 2.621 -8.956 -12.346 1.00 97.12 114 ALA A C 1
ATOM 901 O O . ALA A 1 114 ? 3.520 -9.784 -12.477 1.00 97.12 114 ALA A O 1
ATOM 902 N N . PHE A 1 115 ? 1.651 -8.814 -13.250 1.00 97.25 115 PHE A N 1
ATOM 903 C CA . PHE A 1 115 ? 1.508 -9.696 -14.413 1.00 97.25 115 PHE A CA 1
ATOM 904 C C . PHE A 1 115 ? 2.082 -9.120 -15.703 1.00 97.25 115 PHE A C 1
ATOM 906 O O . PHE A 1 115 ? 2.387 -9.889 -16.612 1.00 97.25 115 PHE A O 1
ATOM 913 N N . PHE A 1 116 ? 2.279 -7.804 -15.777 1.00 95.62 116 PHE A N 1
ATOM 914 C CA . PHE A 1 116 ? 2.892 -7.154 -16.930 1.00 95.62 116 PHE A CA 1
ATOM 915 C C . PHE A 1 116 ? 4.337 -6.785 -16.571 1.00 95.62 116 PHE A C 1
ATOM 917 O O . PHE A 1 116 ? 4.534 -5.984 -15.660 1.00 95.62 116 PHE A O 1
ATOM 924 N N . PRO A 1 117 ? 5.353 -7.389 -17.216 1.00 90.94 117 PRO A N 1
ATOM 925 C CA . PRO A 1 117 ? 6.759 -7.088 -16.962 1.00 90.94 117 PRO A CA 1
ATOM 926 C C . PRO A 1 117 ? 7.090 -5.599 -17.093 1.00 90.94 117 PRO A C 1
ATOM 928 O O . PRO A 1 117 ? 6.565 -4.904 -17.961 1.00 90.94 117 PRO A O 1
ATOM 931 N N . THR A 1 118 ? 8.017 -5.122 -16.260 1.00 90.56 118 THR A N 1
ATOM 932 C CA . THR A 1 118 ? 8.565 -3.771 -16.418 1.00 90.56 118 THR A CA 1
ATOM 933 C C . THR A 1 118 ? 9.472 -3.714 -17.656 1.00 90.56 118 THR A C 1
ATOM 935 O O . THR A 1 118 ? 10.207 -4.681 -17.901 1.00 90.56 118 THR A O 1
ATOM 938 N N . PRO A 1 119 ? 9.454 -2.620 -18.435 1.00 85.56 119 PRO A N 1
ATOM 939 C CA . PRO A 1 119 ? 10.342 -2.473 -19.581 1.00 85.56 119 PRO A CA 1
ATOM 940 C C . PRO A 1 119 ? 11.811 -2.407 -19.148 1.00 85.56 119 PRO A C 1
ATOM 942 O O . PRO A 1 119 ? 12.151 -1.696 -18.208 1.00 85.56 119 PRO A O 1
ATOM 945 N N . THR A 1 120 ? 12.696 -3.107 -19.860 1.00 77.06 120 THR A N 1
ATOM 946 C CA . THR A 1 120 ? 14.135 -3.170 -19.537 1.00 77.06 120 THR A CA 1
ATOM 947 C C . THR A 1 120 ? 14.965 -2.048 -20.161 1.00 77.06 120 THR A C 1
ATOM 949 O O . THR A 1 120 ? 16.010 -1.683 -19.625 1.00 77.06 120 THR A O 1
ATOM 952 N N . CYS A 1 121 ? 14.546 -1.518 -21.315 1.00 69.25 121 CYS A N 1
ATOM 953 C CA . CYS A 1 121 ? 15.346 -0.580 -22.116 1.00 69.25 121 CYS A CA 1
ATOM 954 C C . CYS A 1 121 ? 14.542 0.563 -22.760 1.00 69.25 121 CYS A C 1
ATOM 956 O O . CYS A 1 121 ? 15.045 1.221 -23.663 1.00 69.25 121 CYS A O 1
ATOM 958 N N . GLY A 1 122 ? 13.343 0.854 -22.256 1.00 69.06 122 GLY A N 1
ATOM 959 C CA . GLY A 1 122 ? 12.419 1.802 -22.882 1.00 69.06 122 GLY A CA 1
ATOM 960 C C . GLY A 1 122 ? 11.019 1.211 -22.985 1.00 69.06 122 GLY A C 1
ATOM 961 O O . GLY A 1 122 ? 10.845 -0.001 -22.870 1.00 69.06 122 GLY A O 1
ATOM 962 N N . VAL A 1 123 ? 10.008 2.069 -23.118 1.00 75.75 123 VAL A N 1
ATOM 963 C CA . VAL A 1 123 ? 8.614 1.626 -23.256 1.00 75.75 123 VAL A CA 1
ATOM 964 C C . VAL A 1 123 ? 8.346 1.365 -24.730 1.00 75.75 123 VAL A C 1
ATOM 966 O O . VAL A 1 123 ? 7.868 2.246 -25.438 1.00 75.75 123 VAL A O 1
ATOM 969 N N . ASP A 1 124 ? 8.698 0.166 -25.182 1.00 78.50 124 ASP A N 1
ATOM 970 C CA . ASP A 1 124 ? 8.683 -0.161 -26.613 1.00 78.50 124 ASP A CA 1
ATOM 971 C C . ASP A 1 124 ? 7.460 -1.008 -27.008 1.00 78.50 124 ASP A C 1
ATOM 973 O O . ASP A 1 124 ? 7.189 -1.210 -28.192 1.00 78.50 124 ASP A O 1
ATOM 977 N N . ASP A 1 125 ? 6.687 -1.484 -26.026 1.00 88.62 125 ASP A N 1
ATOM 978 C CA . ASP A 1 125 ? 5.518 -2.329 -26.234 1.00 88.62 125 ASP A CA 1
ATOM 979 C C . ASP A 1 125 ? 4.325 -1.969 -25.331 1.00 88.62 125 ASP A C 1
ATOM 981 O O . ASP A 1 125 ? 4.411 -1.236 -24.341 1.00 88.62 125 ASP A O 1
ATOM 985 N N . TRP A 1 126 ? 3.155 -2.501 -25.694 1.00 92.88 126 TRP A N 1
ATOM 986 C CA . TRP A 1 126 ? 1.907 -2.285 -24.959 1.00 92.88 126 TRP A CA 1
ATOM 987 C C . TRP A 1 126 ? 1.959 -2.850 -23.529 1.00 92.88 126 TRP A C 1
ATOM 989 O O . TRP A 1 126 ? 1.286 -2.328 -22.640 1.00 92.88 126 TRP A O 1
ATOM 999 N N . VAL A 1 127 ? 2.783 -3.875 -23.287 1.00 93.31 127 VAL A N 1
ATOM 1000 C CA . VAL A 1 127 ? 2.993 -4.486 -21.967 1.00 93.31 127 VAL A CA 1
ATOM 1001 C C . VAL A 1 127 ? 3.658 -3.491 -21.017 1.00 93.31 127 VAL A C 1
ATOM 1003 O O . VAL A 1 127 ? 3.166 -3.284 -19.904 1.00 93.31 127 VAL A O 1
ATOM 1006 N N . GLY A 1 128 ? 4.716 -2.811 -21.467 1.00 91.50 128 GLY A N 1
ATOM 1007 C CA . GLY A 1 128 ? 5.397 -1.774 -20.700 1.00 91.50 128 GLY A CA 1
ATOM 1008 C C . GLY A 1 128 ? 4.483 -0.594 -20.362 1.00 91.50 128 GLY A C 1
ATOM 1009 O O . GLY A 1 128 ? 4.508 -0.103 -19.229 1.00 91.50 128 GLY A O 1
ATOM 1010 N N . TYR A 1 129 ? 3.611 -0.181 -21.291 1.00 93.56 129 TYR A N 1
ATOM 1011 C CA . TYR A 1 129 ? 2.602 0.850 -21.014 1.00 93.56 129 TYR A CA 1
ATOM 1012 C C . TYR A 1 129 ? 1.626 0.419 -19.917 1.00 93.56 129 TYR A C 1
ATOM 1014 O O . TYR A 1 129 ? 1.379 1.189 -18.985 1.00 93.56 129 TYR A O 1
ATOM 1022 N N . VAL A 1 130 ? 1.103 -0.811 -19.985 1.00 96.31 130 VAL A N 1
ATOM 1023 C CA . VAL A 1 130 ? 0.207 -1.344 -18.947 1.00 96.31 130 VAL A CA 1
ATOM 1024 C C . VAL A 1 130 ? 0.910 -1.370 -17.591 1.00 96.31 130 VAL A C 1
ATOM 1026 O O . VAL A 1 130 ? 0.319 -0.930 -16.602 1.00 96.31 130 VAL A O 1
ATOM 1029 N N . HIS A 1 131 ? 2.171 -1.808 -17.532 1.00 96.06 131 HIS A N 1
ATOM 1030 C CA . HIS A 1 131 ? 2.954 -1.822 -16.297 1.00 96.06 131 HIS A CA 1
ATOM 1031 C C . HIS A 1 131 ? 3.102 -0.419 -15.688 1.00 96.06 131 HIS A C 1
ATOM 1033 O O . HIS A 1 131 ? 2.800 -0.217 -14.511 1.00 96.06 131 HIS A O 1
ATOM 1039 N N . ILE A 1 132 ? 3.536 0.565 -16.483 1.00 94.12 132 ILE A N 1
ATOM 1040 C CA . ILE A 1 132 ? 3.805 1.929 -16.000 1.00 94.12 132 ILE A CA 1
ATOM 1041 C C . ILE A 1 132 ? 2.518 2.624 -15.556 1.00 94.12 132 ILE A C 1
ATOM 1043 O O . ILE A 1 132 ? 2.486 3.215 -14.475 1.00 94.12 132 ILE A O 1
ATOM 1047 N N . ILE A 1 133 ? 1.442 2.522 -16.344 1.00 96.25 133 ILE A N 1
ATOM 1048 C CA . ILE A 1 133 ? 0.142 3.111 -15.991 1.00 96.25 133 ILE A CA 1
ATOM 1049 C C . ILE A 1 133 ? -0.399 2.466 -14.712 1.00 96.25 133 ILE A C 1
ATOM 1051 O O . ILE A 1 133 ? -0.887 3.172 -13.824 1.00 96.25 133 ILE A O 1
ATOM 1055 N N . SER A 1 134 ? -0.270 1.142 -14.581 1.00 98.00 134 SER A N 1
ATOM 1056 C CA . SER A 1 134 ? -0.688 0.413 -13.381 1.00 98.00 134 SER A CA 1
ATOM 1057 C C . SER A 1 134 ? 0.128 0.828 -12.157 1.00 98.00 134 SER A C 1
ATOM 1059 O O . SER A 1 134 ? -0.451 1.104 -11.111 1.00 98.00 134 SER A O 1
ATOM 1061 N N . GLY A 1 135 ? 1.453 0.947 -12.280 1.00 97.56 135 GLY A N 1
ATOM 1062 C CA . GLY A 1 135 ? 2.341 1.371 -11.194 1.00 97.56 135 GLY A CA 1
ATOM 1063 C C . GLY A 1 135 ? 2.091 2.811 -10.746 1.00 97.56 135 GLY A C 1
ATOM 1064 O O . GLY A 1 135 ? 1.936 3.074 -9.551 1.00 97.56 135 GLY A O 1
ATOM 1065 N N . GLY A 1 136 ? 1.959 3.738 -11.697 1.00 97.50 136 GLY A N 1
ATOM 1066 C CA . GLY A 1 136 ? 1.611 5.130 -11.409 1.00 97.50 136 GLY A CA 1
ATOM 1067 C C . GLY A 1 136 ? 0.256 5.247 -10.708 1.00 97.50 136 GLY A C 1
ATOM 1068 O O . GLY A 1 136 ? 0.141 5.914 -9.678 1.00 97.50 136 GLY A O 1
ATOM 1069 N N . SER A 1 137 ? -0.754 4.529 -11.208 1.00 98.44 137 SER A N 1
ATOM 1070 C CA . SER A 1 137 ? -2.095 4.496 -10.608 1.00 98.44 137 SER A CA 1
ATOM 1071 C C . SER A 1 137 ? -2.087 3.860 -9.219 1.00 98.44 137 SER A C 1
ATOM 1073 O O . SER A 1 137 ? -2.724 4.383 -8.304 1.00 98.44 137 SER A O 1
ATOM 1075 N N . PHE A 1 138 ? -1.328 2.777 -9.028 1.00 98.56 138 PHE A N 1
ATOM 1076 C CA . PHE A 1 138 ? -1.155 2.115 -7.737 1.00 98.56 138 PHE A CA 1
ATOM 1077 C C . PHE A 1 138 ? -0.658 3.111 -6.688 1.00 98.56 138 PHE A C 1
ATOM 1079 O O . PHE A 1 138 ? -1.358 3.362 -5.706 1.00 98.56 138 PHE A O 1
ATOM 1086 N N . PHE A 1 139 ? 0.489 3.756 -6.922 1.00 98.31 139 PHE A N 1
ATOM 1087 C CA . PHE A 1 139 ? 1.046 4.730 -5.981 1.00 98.31 139 PHE A CA 1
ATOM 1088 C C . PHE A 1 139 ? 0.149 5.959 -5.791 1.00 98.31 139 PHE A C 1
ATOM 1090 O O . PHE A 1 139 ? 0.023 6.444 -4.665 1.00 98.31 139 PHE A O 1
ATOM 1097 N N . ALA A 1 140 ? -0.522 6.442 -6.842 1.00 98.50 140 ALA A N 1
ATOM 1098 C CA . ALA A 1 140 ? -1.452 7.568 -6.730 1.00 98.50 140 ALA A CA 1
ATOM 1099 C C . ALA A 1 140 ? -2.628 7.239 -5.800 1.00 98.50 140 ALA A C 1
ATOM 1101 O O . ALA A 1 140 ? -2.982 8.034 -4.924 1.00 98.50 140 ALA A O 1
ATOM 1102 N N . LEU A 1 141 ? -3.192 6.036 -5.930 1.00 98.44 141 LEU A N 1
ATOM 1103 C CA . LEU A 1 141 ? -4.251 5.549 -5.053 1.00 98.44 141 LEU A CA 1
ATOM 1104 C C . LEU A 1 141 ? -3.755 5.354 -3.612 1.00 98.44 141 LEU A C 1
ATOM 1106 O O . LEU A 1 141 ? -4.474 5.712 -2.678 1.00 98.44 141 LEU A O 1
ATOM 1110 N N . LEU A 1 142 ? -2.529 4.857 -3.405 1.00 97.75 142 LEU A N 1
ATOM 1111 C CA . LEU A 1 142 ? -1.926 4.761 -2.067 1.00 97.75 142 LEU A CA 1
ATOM 1112 C C . LEU A 1 142 ? -1.777 6.146 -1.412 1.00 97.75 142 LEU A C 1
ATOM 1114 O O . LEU A 1 142 ? -2.144 6.329 -0.247 1.00 97.75 142 LEU A O 1
ATOM 1118 N N . GLY A 1 143 ? -1.294 7.136 -2.170 1.00 97.81 143 GLY A N 1
ATOM 1119 C CA . GLY A 1 143 ? -1.206 8.531 -1.734 1.00 97.81 143 GLY A CA 1
ATOM 1120 C C . GLY A 1 143 ? -2.576 9.104 -1.364 1.00 97.81 143 GLY A C 1
ATOM 1121 O O . GLY A 1 143 ? -2.733 9.693 -0.289 1.00 97.81 143 GLY A O 1
ATOM 1122 N N . LEU A 1 144 ? -3.594 8.849 -2.194 1.00 97.50 144 LEU A N 1
ATOM 1123 C CA . LEU A 1 144 ? -4.982 9.251 -1.951 1.00 97.50 144 LEU A CA 1
ATOM 1124 C C . LEU A 1 144 ? -5.558 8.615 -0.675 1.00 97.50 144 LEU A C 1
ATOM 1126 O O . LEU A 1 144 ? -6.215 9.297 0.120 1.00 97.50 144 LEU A O 1
ATOM 1130 N N . PHE A 1 145 ? -5.290 7.327 -0.438 1.00 95.06 145 PHE A N 1
ATOM 1131 C CA . PHE A 1 145 ? -5.668 6.650 0.803 1.00 95.06 145 PHE A CA 1
ATOM 1132 C C . PHE A 1 145 ? -5.092 7.367 2.027 1.00 95.06 145 PHE A C 1
ATOM 1134 O O . PHE A 1 145 ? -5.834 7.638 2.977 1.00 95.06 145 PHE A O 1
ATOM 1141 N N . SER A 1 146 ? -3.806 7.721 1.986 1.00 96.00 146 SER A N 1
ATOM 1142 C CA . SER A 1 146 ? -3.120 8.409 3.080 1.00 96.00 146 SER A CA 1
ATOM 1143 C C . SER A 1 146 ? -3.684 9.809 3.338 1.00 96.00 146 SER A C 1
ATOM 1145 O O . SER A 1 146 ? -4.107 10.098 4.458 1.00 96.00 146 SER A O 1
ATOM 1147 N N . VAL A 1 147 ? -3.790 10.674 2.324 1.00 96.75 147 VAL A N 1
ATOM 1148 C CA . VAL A 1 147 ? -4.243 12.062 2.553 1.00 96.75 147 VAL A CA 1
ATOM 1149 C C . VAL A 1 147 ? -5.735 12.162 2.887 1.00 96.75 147 VAL A C 1
ATOM 1151 O O . VAL A 1 147 ? -6.134 12.949 3.751 1.00 96.75 147 VAL A O 1
ATOM 1154 N N . TRP A 1 148 ? -6.582 11.352 2.244 1.00 94.69 148 TRP A N 1
ATOM 1155 C CA . TRP A 1 148 ? -8.034 11.532 2.301 1.00 94.69 148 TRP A CA 1
ATOM 1156 C C . TRP A 1 148 ? -8.744 10.481 3.153 1.00 94.69 148 TRP A C 1
ATOM 1158 O O . TRP A 1 148 ? -9.545 10.804 4.035 1.00 94.69 148 TRP A O 1
ATOM 1168 N N . ARG A 1 149 ? -8.467 9.198 2.919 1.00 93.19 149 ARG A N 1
ATOM 1169 C CA . ARG A 1 149 ? -9.236 8.118 3.557 1.00 93.19 149 ARG A CA 1
ATOM 1170 C C . ARG A 1 149 ? -8.790 7.864 4.990 1.00 93.19 149 ARG A C 1
ATOM 1172 O O . ARG A 1 149 ? -9.607 7.611 5.878 1.00 93.19 149 ARG A O 1
ATOM 1179 N N . PHE A 1 150 ? -7.499 7.996 5.269 1.00 90.94 150 PHE A N 1
ATOM 1180 C CA . PHE A 1 150 ? -6.963 7.788 6.610 1.00 90.94 150 PHE A CA 1
ATOM 1181 C C . PHE A 1 150 ? -7.290 8.914 7.580 1.00 90.94 150 PHE A C 1
ATOM 1183 O O . PHE A 1 150 ? -7.469 8.643 8.774 1.00 90.94 150 PHE A O 1
ATOM 1190 N N . THR A 1 151 ? -7.466 10.133 7.082 1.00 90.00 151 THR A N 1
ATOM 1191 C CA . THR A 1 151 ? -7.873 11.290 7.886 1.00 90.00 151 THR A CA 1
ATOM 1192 C C . THR A 1 151 ? -9.361 11.243 8.261 1.00 90.00 151 THR A C 1
ATOM 1194 O O . THR A 1 151 ? -9.755 11.788 9.306 1.00 90.00 151 THR A O 1
ATOM 1197 N N . LYS A 1 152 ? -10.181 10.503 7.495 1.00 86.94 152 LYS A N 1
ATOM 1198 C CA . LYS A 1 152 ? -11.583 10.211 7.825 1.00 86.94 152 LYS A CA 1
ATOM 1199 C C . LYS A 1 152 ? -11.681 9.311 9.064 1.00 86.94 152 LYS A C 1
ATOM 1201 O O . LYS A 1 152 ? -10.988 8.296 9.210 1.00 86.94 152 LYS A O 1
ATOM 1206 N N . SER A 1 153 ? -12.575 9.666 9.990 1.00 75.62 153 SER A N 1
ATOM 1207 C CA . SER A 1 153 ? -12.977 8.760 11.073 1.00 75.62 153 SER A CA 1
ATOM 1208 C C . SER A 1 153 ? -14.455 8.898 11.389 1.00 75.62 153 SER A C 1
ATOM 1210 O O . SER A 1 153 ? -15.007 9.991 11.312 1.00 75.62 153 SER A O 1
ATOM 1212 N N . ASN A 1 154 ? -15.057 7.788 11.809 1.00 72.12 154 ASN A N 1
ATOM 1213 C CA . ASN A 1 154 ? -16.412 7.768 12.341 1.00 72.12 154 ASN A CA 1
ATOM 1214 C C . ASN A 1 154 ? -16.475 8.506 13.699 1.00 72.12 154 ASN A C 1
ATOM 1216 O O . ASN A 1 154 ? -15.466 8.576 14.416 1.00 72.12 154 ASN A O 1
ATOM 1220 N N . ASN A 1 155 ? -17.650 9.035 14.045 1.00 64.56 155 ASN A N 1
ATOM 1221 C CA . ASN A 1 155 ? -17.942 9.783 15.271 1.00 64.56 155 ASN A CA 1
ATOM 1222 C C . ASN A 1 155 ? -17.612 8.982 16.538 1.00 64.56 155 ASN A C 1
ATOM 1224 O O . ASN A 1 155 ? -17.026 9.538 17.464 1.00 64.56 155 ASN A O 1
ATOM 1228 N N . ALA A 1 156 ? -17.863 7.669 16.534 1.00 60.97 156 ALA A N 1
ATOM 1229 C CA . ALA A 1 156 ? -17.489 6.779 17.635 1.00 60.97 156 ALA A CA 1
ATOM 1230 C C . ALA A 1 156 ? -15.972 6.810 17.921 1.00 60.97 156 ALA A C 1
ATOM 1232 O O . ALA A 1 156 ? -15.545 7.020 19.051 1.00 60.97 156 ALA A O 1
ATOM 1233 N N . ASN A 1 157 ? -15.131 6.726 16.883 1.00 63.34 157 ASN A N 1
ATOM 1234 C CA . ASN A 1 157 ? -13.670 6.779 17.041 1.00 63.34 157 ASN A CA 1
ATOM 1235 C C . ASN A 1 157 ? -13.148 8.169 17.414 1.00 63.34 157 ASN A C 1
ATOM 1237 O O . ASN A 1 157 ? -12.053 8.284 17.964 1.00 63.34 157 ASN A O 1
ATOM 1241 N N . LYS A 1 158 ? -13.905 9.226 17.100 1.00 65.19 158 LYS A N 1
ATOM 1242 C CA . LYS A 1 158 ? -13.524 10.607 17.415 1.00 65.19 158 LYS A CA 1
ATOM 1243 C C . LYS A 1 158 ? -13.544 10.862 18.924 1.00 65.19 158 LYS A C 1
ATOM 1245 O O . LYS A 1 158 ? -12.700 11.612 19.396 1.00 65.19 158 LYS A O 1
ATOM 1250 N N . GLN A 1 159 ? -14.469 10.233 19.650 1.00 62.88 159 GLN A N 1
ATOM 1251 C CA . GLN A 1 159 ? -14.609 10.393 21.101 1.00 62.88 159 GLN A CA 1
ATOM 1252 C C . GLN A 1 159 ? -13.689 9.460 21.903 1.00 62.88 159 GLN A C 1
ATOM 1254 O O . GLN A 1 159 ? -13.308 9.798 23.016 1.00 62.88 159 GLN A O 1
ATOM 1259 N N . LEU A 1 160 ? -13.309 8.305 21.345 1.00 67.00 160 LEU A N 1
ATOM 1260 C CA . LEU A 1 160 ? -12.583 7.272 22.092 1.00 67.00 160 LEU A CA 1
ATOM 1261 C C . LEU A 1 160 ? -11.058 7.463 22.142 1.00 67.00 160 LEU A C 1
ATOM 1263 O O . LEU A 1 160 ? -10.435 6.997 23.090 1.00 67.00 160 LEU A O 1
ATOM 1267 N N . LEU A 1 161 ? -10.432 8.092 21.136 1.00 78.44 161 LEU A N 1
ATOM 1268 C CA . LEU A 1 161 ? -8.968 8.046 20.979 1.00 78.44 161 LEU A CA 1
ATOM 1269 C C . LEU A 1 161 ? -8.293 9.432 20.993 1.00 78.44 161 LEU A C 1
ATOM 1271 O O . LEU A 1 161 ? -8.494 10.207 20.046 1.00 78.44 161 LEU A O 1
ATOM 1275 N N . PRO A 1 162 ? -7.400 9.718 21.968 1.00 77.94 162 PRO A N 1
ATOM 1276 C CA . PRO A 1 162 ? -6.622 10.957 22.001 1.00 77.94 162 PRO A CA 1
ATOM 1277 C C . PRO A 1 162 ? -5.616 11.016 20.841 1.00 77.94 162 PRO A C 1
ATOM 1279 O O . PRO A 1 162 ? -5.300 9.998 20.227 1.00 77.94 162 PRO A O 1
ATOM 1282 N N . GLY A 1 163 ? -5.124 12.208 20.489 1.00 82.88 163 GLY A N 1
ATOM 1283 C CA . GLY A 1 163 ? -4.060 12.371 19.481 1.00 82.88 163 GLY A CA 1
ATOM 1284 C C . GLY A 1 163 ? -4.501 12.305 18.010 1.00 82.88 163 GLY A C 1
ATOM 1285 O O . GLY A 1 163 ? -3.672 12.099 17.127 1.00 82.88 163 GLY A O 1
ATOM 1286 N N . LYS A 1 164 ? -5.795 12.494 17.701 1.00 85.50 164 LYS A N 1
ATOM 1287 C CA . LYS A 1 164 ? -6.300 12.466 16.311 1.00 85.50 164 LYS A CA 1
ATOM 1288 C C . LYS A 1 164 ? -5.616 13.481 15.389 1.00 85.50 164 LYS A C 1
ATOM 1290 O O . LYS A 1 164 ? -5.321 13.141 14.249 1.00 85.50 164 LYS A O 1
ATOM 1295 N N . LYS A 1 165 ? -5.356 14.700 15.876 1.00 88.00 165 LYS A N 1
ATOM 1296 C CA . LYS A 1 165 ? -4.695 15.752 15.084 1.00 88.00 165 LYS A CA 1
ATOM 1297 C C . LYS A 1 165 ? -3.298 15.313 14.629 1.00 88.00 165 LYS A C 1
ATOM 1299 O O . LYS A 1 165 ? -3.032 15.331 13.436 1.00 88.00 165 LYS A O 1
ATOM 1304 N N . SER A 1 166 ? -2.470 14.829 15.558 1.00 92.31 166 SER A N 1
ATOM 1305 C CA . SER A 1 166 ? -1.118 14.327 15.265 1.00 92.31 166 SER A CA 1
ATOM 1306 C C . SER A 1 166 ? -1.134 13.187 14.237 1.00 92.31 166 SER A C 1
ATOM 1308 O O . SER A 1 166 ? -0.397 13.234 13.257 1.00 92.31 166 SER A O 1
ATOM 1310 N N . ARG A 1 167 ? -2.050 12.218 14.375 1.00 92.81 167 ARG A N 1
ATOM 1311 C CA . ARG A 1 167 ? -2.192 11.133 13.387 1.00 92.81 167 ARG A CA 1
ATOM 1312 C C . ARG A 1 167 ? -2.605 11.629 12.006 1.00 92.81 167 ARG A C 1
ATOM 1314 O O . ARG A 1 167 ? -2.067 11.164 11.012 1.00 92.81 167 ARG A O 1
ATOM 1321 N N . ASN A 1 168 ? -3.558 12.557 11.936 1.00 94.50 168 ASN A N 1
ATOM 1322 C CA . ASN A 1 168 ? -3.992 13.112 10.658 1.00 94.50 168 ASN A CA 1
ATOM 1323 C C . ASN A 1 168 ? -2.853 13.876 9.970 1.00 94.50 168 ASN A C 1
ATOM 1325 O O . ASN A 1 168 ? -2.682 13.715 8.769 1.00 94.50 168 ASN A O 1
ATOM 1329 N N . ILE A 1 169 ? -2.050 14.631 10.726 1.00 95.62 169 ILE A N 1
ATOM 1330 C CA . ILE A 1 169 ? -0.838 15.284 10.209 1.00 95.62 169 ILE A CA 1
ATOM 1331 C C . ILE A 1 169 ? 0.136 14.237 9.658 1.00 95.62 169 ILE A C 1
ATOM 1333 O O . ILE A 1 169 ? 0.619 14.389 8.543 1.00 95.62 169 ILE A O 1
ATOM 1337 N N . PHE A 1 170 ? 0.363 13.139 10.386 1.00 96.44 170 PHE A N 1
ATOM 1338 C CA . PHE A 1 170 ? 1.219 12.043 9.927 1.00 96.44 170 PHE A CA 1
ATOM 1339 C C . PHE A 1 170 ? 0.718 11.394 8.621 1.00 96.44 170 PHE A C 1
ATOM 1341 O O . PHE A 1 170 ? 1.499 11.158 7.700 1.00 96.44 170 PHE A O 1
ATOM 1348 N N . TYR A 1 171 ? -0.590 11.148 8.496 1.00 96.75 171 TYR A N 1
ATOM 1349 C CA . TYR A 1 171 ? -1.180 10.612 7.263 1.00 96.75 171 TYR A CA 1
ATOM 1350 C C . TYR A 1 171 ? -1.077 11.582 6.080 1.00 96.75 171 TYR A C 1
ATOM 1352 O O . TYR A 1 171 ? -0.820 11.162 4.956 1.00 96.75 171 TYR A O 1
ATOM 1360 N N . ILE A 1 172 ? -1.239 12.882 6.329 1.00 97.44 172 ILE A N 1
ATOM 1361 C CA . ILE A 1 172 ? -1.065 13.907 5.297 1.00 97.44 172 ILE A CA 1
ATOM 1362 C C . ILE A 1 172 ? 0.397 13.964 4.859 1.00 97.44 172 ILE A C 1
ATOM 1364 O O . ILE A 1 172 ? 0.656 13.936 3.664 1.00 97.44 172 ILE A O 1
ATOM 1368 N N . PHE A 1 173 ? 1.345 13.973 5.798 1.00 98.00 173 PHE A N 1
ATOM 1369 C CA . PHE A 1 173 ? 2.776 13.993 5.493 1.00 98.00 173 PHE A CA 1
ATOM 1370 C C . PHE A 1 173 ? 3.195 12.799 4.623 1.00 98.00 173 PHE A C 1
ATOM 1372 O O . PHE A 1 173 ? 3.789 12.987 3.566 1.00 98.00 173 PHE A O 1
ATOM 1379 N N . THR A 1 174 ? 2.812 11.583 5.025 1.00 98.19 174 THR A N 1
ATOM 1380 C CA . THR A 1 174 ? 3.101 10.351 4.264 1.00 98.19 174 THR A CA 1
ATOM 1381 C C . THR A 1 174 ? 2.405 10.315 2.902 1.00 98.19 174 THR A C 1
ATOM 1383 O O . THR A 1 174 ? 2.964 9.819 1.931 1.00 98.19 174 THR A O 1
ATOM 1386 N N . GLY A 1 175 ? 1.190 10.854 2.789 1.00 97.94 175 GLY A N 1
ATOM 1387 C CA . GLY A 1 175 ? 0.498 10.957 1.506 1.00 97.94 175 GLY A CA 1
ATOM 1388 C C . GLY A 1 175 ? 1.118 11.997 0.567 1.00 97.94 175 GLY A C 1
ATOM 1389 O O . GLY A 1 175 ? 1.321 11.716 -0.610 1.00 97.94 175 GLY A O 1
ATOM 1390 N N . VAL A 1 176 ? 1.484 13.172 1.086 1.00 98.31 176 VAL A N 1
ATOM 1391 C CA . VAL A 1 176 ? 2.179 14.222 0.325 1.00 98.31 176 VAL A CA 1
ATOM 1392 C C . VAL A 1 176 ? 3.548 13.735 -0.144 1.00 98.31 176 VAL A C 1
ATOM 1394 O O . VAL A 1 176 ? 3.891 13.961 -1.301 1.00 98.31 176 VAL A O 1
ATOM 1397 N N . SER A 1 177 ? 4.302 13.007 0.689 1.00 98.44 177 SER A N 1
ATOM 1398 C CA . SER A 1 177 ? 5.583 12.434 0.261 1.00 98.44 177 SER A CA 1
ATOM 1399 C C . SER A 1 177 ? 5.416 11.449 -0.899 1.00 98.44 177 SER A C 1
ATOM 1401 O O . SER A 1 177 ? 6.219 11.476 -1.824 1.00 98.44 177 SER A O 1
ATOM 1403 N N . ILE A 1 178 ? 4.350 10.635 -0.908 1.00 98.56 178 ILE A N 1
ATOM 1404 C CA . ILE A 1 178 ? 4.040 9.739 -2.038 1.00 98.56 178 ILE A CA 1
ATOM 1405 C C . ILE A 1 178 ? 3.773 10.542 -3.318 1.00 98.56 178 ILE A C 1
ATOM 1407 O O . ILE A 1 178 ? 4.298 10.192 -4.372 1.00 98.56 178 ILE A O 1
ATOM 1411 N N . PHE A 1 179 ? 3.007 11.635 -3.243 1.00 98.56 179 PHE A N 1
ATOM 1412 C CA . PHE A 1 179 ? 2.761 12.491 -4.410 1.00 98.56 179 PHE A CA 1
ATOM 1413 C C . PHE A 1 179 ? 4.028 13.191 -4.913 1.00 98.56 179 PHE A C 1
ATOM 1415 O O . PHE A 1 179 ? 4.231 13.270 -6.121 1.00 98.56 179 PHE A O 1
ATOM 1422 N N . ILE A 1 180 ? 4.913 13.638 -4.017 1.00 98.25 180 ILE A N 1
ATOM 1423 C CA . ILE A 1 180 ? 6.223 14.186 -4.401 1.00 98.25 180 ILE A CA 1
ATOM 1424 C C . ILE A 1 180 ? 7.054 13.116 -5.124 1.00 98.25 180 ILE A C 1
ATOM 1426 O O . ILE A 1 180 ? 7.580 13.383 -6.201 1.00 98.25 180 ILE A O 1
ATOM 1430 N N . CYS A 1 181 ? 7.121 11.892 -4.589 1.00 98.06 181 CYS A N 1
ATOM 1431 C CA . CYS A 1 181 ? 7.798 10.767 -5.240 1.00 98.06 181 CYS A CA 1
ATOM 1432 C C . CYS A 1 181 ? 7.204 10.449 -6.621 1.00 98.06 181 CYS A C 1
ATOM 1434 O O . CYS A 1 181 ? 7.958 10.219 -7.559 1.00 98.06 181 CYS A O 1
ATOM 1436 N N . LEU A 1 182 ? 5.877 10.480 -6.776 1.00 97.25 182 LEU A N 1
ATOM 1437 C CA . LEU A 1 182 ? 5.211 10.312 -8.074 1.00 97.25 182 LEU A CA 1
ATOM 1438 C C . LEU A 1 182 ? 5.628 11.379 -9.085 1.00 97.25 182 LEU A C 1
ATOM 1440 O O . LEU A 1 182 ? 5.946 11.043 -10.222 1.00 97.25 182 LEU A O 1
ATOM 1444 N N . ILE A 1 183 ? 5.666 12.647 -8.671 1.00 96.75 183 ILE A N 1
ATOM 1445 C CA . ILE A 1 183 ? 6.113 13.745 -9.534 1.00 96.75 183 ILE A CA 1
ATOM 1446 C C . ILE A 1 183 ? 7.570 13.521 -9.950 1.00 96.75 183 ILE A C 1
ATOM 1448 O O . ILE A 1 183 ? 7.869 13.573 -11.137 1.00 96.75 183 ILE A O 1
ATOM 1452 N N . LEU A 1 184 ? 8.464 13.196 -9.010 1.00 95.31 184 LEU A N 1
ATOM 1453 C CA . LEU A 1 184 ? 9.874 12.913 -9.312 1.00 95.31 184 LEU A CA 1
ATOM 1454 C C . LEU A 1 184 ? 10.043 11.724 -10.268 1.00 95.31 184 LEU A C 1
ATOM 1456 O O . LEU A 1 184 ? 10.857 11.787 -11.187 1.00 95.31 184 LEU A O 1
ATOM 1460 N N . MET A 1 185 ? 9.245 10.665 -10.105 1.00 93.56 185 MET A N 1
ATOM 1461 C CA . MET A 1 185 ? 9.236 9.540 -11.041 1.00 93.56 185 MET A CA 1
ATOM 1462 C C . MET A 1 185 ? 8.797 9.980 -12.437 1.00 93.56 185 MET A C 1
ATOM 1464 O O . MET A 1 185 ? 9.468 9.633 -13.401 1.00 93.56 185 MET A O 1
ATOM 1468 N N . ILE A 1 186 ? 7.748 10.797 -12.569 1.00 92.44 186 ILE A N 1
ATOM 1469 C CA . ILE A 1 186 ? 7.313 11.332 -13.871 1.00 92.44 186 ILE A CA 1
ATOM 1470 C C . ILE A 1 186 ? 8.417 12.185 -14.510 1.00 92.44 186 ILE A C 1
ATOM 1472 O O . ILE A 1 186 ? 8.734 11.993 -15.683 1.00 92.44 186 ILE A O 1
ATOM 1476 N N . LEU A 1 187 ? 9.060 13.069 -13.739 1.00 92.12 187 LEU A N 1
ATOM 1477 C CA . LEU A 1 187 ? 10.172 13.892 -14.227 1.00 92.12 187 LEU A CA 1
ATOM 1478 C C . LEU A 1 187 ? 11.363 13.044 -14.704 1.00 92.12 187 LEU A C 1
ATOM 1480 O O . LEU A 1 187 ? 12.112 13.487 -15.569 1.00 92.12 187 LEU A O 1
ATOM 1484 N N . SER A 1 188 ? 11.518 11.810 -14.206 1.00 88.75 188 SER A N 1
ATOM 1485 C CA . SER A 1 188 ? 12.608 10.907 -14.619 1.00 88.75 188 SER A CA 1
ATOM 1486 C C . SER A 1 188 ? 12.444 10.327 -16.021 1.00 88.75 188 SER A C 1
ATOM 1488 O O . SER A 1 188 ? 13.408 9.808 -16.586 1.00 88.75 188 SER A O 1
ATOM 1490 N N . PHE A 1 189 ? 11.258 10.480 -16.612 1.00 85.31 189 PHE A N 1
ATOM 1491 C CA . PHE A 1 189 ? 10.983 10.129 -18.003 1.00 85.31 189 PHE A CA 1
ATOM 1492 C C . PHE A 1 189 ? 11.111 11.321 -18.964 1.00 85.31 189 PHE A C 1
ATOM 1494 O O . PHE A 1 189 ? 11.032 11.120 -20.173 1.00 85.31 189 PHE A O 1
ATOM 1501 N N . VAL A 1 190 ? 11.318 12.546 -18.464 1.00 88.81 190 VAL A N 1
ATOM 1502 C CA . VAL A 1 190 ? 11.402 13.757 -19.296 1.00 88.81 190 VAL A CA 1
ATOM 1503 C C . VAL A 1 190 ? 12.837 13.946 -19.816 1.00 88.81 190 VAL A C 1
ATOM 1505 O O . VAL A 1 190 ? 13.753 14.100 -18.999 1.00 88.81 190 VAL A O 1
ATOM 1508 N N . PRO A 1 191 ? 13.061 13.966 -21.149 1.00 86.31 191 PRO A N 1
ATOM 1509 C CA . PRO A 1 191 ? 14.375 14.263 -21.725 1.00 86.31 191 PRO A CA 1
ATOM 1510 C C . PRO A 1 191 ? 14.896 15.630 -21.258 1.00 86.31 191 PRO A C 1
ATOM 1512 O O . PRO A 1 191 ? 14.131 16.589 -21.176 1.00 86.31 191 PRO A O 1
ATOM 1515 N N . GLY A 1 192 ? 16.182 15.732 -20.929 1.00 87.94 192 GLY A N 1
ATOM 1516 C CA . GLY A 1 192 ? 16.816 16.929 -20.364 1.00 87.94 192 GLY A CA 1
ATOM 1517 C C . GLY A 1 192 ? 16.796 16.978 -18.831 1.00 87.94 192 GLY A C 1
ATOM 1518 O O . GLY A 1 192 ? 17.759 17.440 -18.225 1.00 87.94 192 GLY A O 1
ATOM 1519 N N . LEU A 1 193 ? 15.728 16.486 -18.186 1.00 85.81 193 LEU A N 1
ATOM 1520 C CA . LEU A 1 193 ? 15.659 16.375 -16.720 1.00 85.81 193 LEU A CA 1
ATOM 1521 C C . LEU A 1 193 ? 16.216 15.042 -16.217 1.00 85.81 193 LEU A C 1
ATOM 1523 O O . LEU A 1 193 ? 16.812 14.985 -15.141 1.00 85.81 193 LEU A O 1
ATOM 1527 N N . LYS A 1 194 ? 16.035 13.970 -16.996 1.00 84.31 194 LYS A N 1
ATOM 1528 C CA . LYS A 1 194 ? 16.526 12.624 -16.683 1.00 84.31 194 LYS A CA 1
ATOM 1529 C C . LYS A 1 194 ? 18.037 12.600 -16.441 1.00 84.31 194 LYS A C 1
ATOM 1531 O O . LYS A 1 194 ? 18.492 11.928 -15.522 1.00 84.31 194 LYS A O 1
ATOM 1536 N N . GLU A 1 195 ? 18.801 13.338 -17.239 1.00 85.31 195 GLU A N 1
ATOM 1537 C CA . GLU A 1 195 ? 20.263 13.427 -17.190 1.00 85.31 195 GLU A CA 1
ATOM 1538 C C . GLU A 1 195 ? 20.758 14.126 -15.917 1.00 85.31 195 GLU A C 1
ATOM 1540 O O . GLU A 1 195 ? 21.853 13.838 -15.439 1.00 85.31 195 GLU A O 1
ATOM 1545 N N . CYS A 1 196 ? 19.939 15.007 -15.335 1.00 84.25 196 CYS A N 1
ATOM 1546 C CA . CYS A 1 196 ? 20.227 15.675 -14.067 1.00 84.25 196 CYS A CA 1
ATOM 1547 C C . CYS A 1 196 ? 19.891 14.813 -12.840 1.00 84.25 196 CYS A C 1
ATOM 1549 O O . CYS A 1 196 ? 20.221 15.198 -11.717 1.00 84.25 196 CYS A O 1
ATOM 1551 N N . MET A 1 197 ? 19.215 13.675 -13.021 1.00 84.38 197 MET A N 1
ATOM 1552 C CA . MET A 1 197 ? 18.743 12.835 -11.924 1.00 84.38 197 MET A CA 1
ATOM 1553 C C . MET A 1 197 ? 19.577 11.571 -11.746 1.00 84.38 197 MET A C 1
ATOM 1555 O O . MET A 1 197 ? 20.171 11.024 -12.673 1.00 84.38 197 MET A O 1
ATOM 1559 N N . LEU A 1 198 ? 19.606 11.074 -10.507 1.00 83.31 198 LEU A N 1
ATOM 1560 C CA . LEU A 1 198 ? 20.293 9.828 -10.192 1.00 83.31 198 LEU A CA 1
ATOM 1561 C C . LEU A 1 198 ? 19.657 8.663 -10.958 1.00 83.31 198 LEU A C 1
ATOM 1563 O O . LEU A 1 198 ? 18.433 8.563 -11.063 1.00 83.31 198 LEU A O 1
ATOM 1567 N N . ARG A 1 199 ? 20.488 7.714 -11.395 1.00 81.75 199 ARG A N 1
ATOM 1568 C CA . ARG A 1 199 ? 20.043 6.510 -12.117 1.00 81.75 199 ARG A CA 1
ATOM 1569 C C . ARG A 1 199 ? 18.963 5.722 -11.361 1.00 81.75 199 ARG A C 1
ATOM 1571 O O . ARG A 1 199 ? 18.037 5.208 -11.973 1.00 81.75 199 ARG A O 1
ATOM 1578 N N . ASN A 1 200 ? 19.064 5.689 -10.031 1.00 87.00 200 ASN A N 1
ATOM 1579 C CA . ASN A 1 200 ? 18.178 4.930 -9.144 1.00 87.00 200 ASN A CA 1
ATOM 1580 C C . ASN A 1 200 ? 17.050 5.799 -8.552 1.00 87.00 200 ASN A C 1
ATOM 1582 O O . ASN A 1 200 ? 16.459 5.430 -7.538 1.00 87.00 200 ASN A O 1
ATOM 1586 N N . THR A 1 201 ? 16.765 6.972 -9.136 1.00 92.00 201 THR A N 1
ATOM 1587 C CA . THR A 1 201 ? 15.724 7.895 -8.641 1.00 92.00 201 THR A CA 1
ATOM 1588 C C . THR A 1 201 ? 14.371 7.203 -8.501 1.00 92.00 201 THR A C 1
ATOM 1590 O O . THR A 1 201 ? 13.710 7.378 -7.478 1.00 92.00 201 THR A O 1
ATOM 1593 N N . VAL A 1 202 ? 13.981 6.382 -9.483 1.00 93.00 202 VAL A N 1
ATOM 1594 C CA . VAL A 1 202 ? 12.708 5.645 -9.451 1.00 93.00 202 VAL A CA 1
ATOM 1595 C C . VAL A 1 202 ? 12.692 4.660 -8.282 1.00 93.00 202 VAL A C 1
ATOM 1597 O O . VAL A 1 202 ? 11.795 4.741 -7.450 1.00 93.00 202 VAL A O 1
ATOM 1600 N N . PHE A 1 203 ? 13.726 3.826 -8.129 1.00 93.88 203 PHE A N 1
ATOM 1601 C CA . PHE A 1 203 ? 13.865 2.910 -6.991 1.00 93.88 203 PHE A CA 1
ATOM 1602 C C . PHE A 1 203 ? 13.754 3.622 -5.633 1.00 93.88 203 PHE A C 1
ATOM 1604 O O . PHE A 1 203 ? 13.044 3.157 -4.737 1.00 93.88 203 PHE A O 1
ATOM 1611 N N . ILE A 1 204 ? 14.441 4.758 -5.467 1.00 95.75 204 ILE A N 1
ATOM 1612 C CA . ILE A 1 204 ? 14.405 5.544 -4.224 1.00 95.75 204 ILE A CA 1
ATOM 1613 C C . ILE A 1 204 ? 12.989 6.075 -3.979 1.00 95.75 204 ILE A C 1
ATOM 1615 O O . ILE A 1 204 ? 12.473 5.952 -2.868 1.00 95.75 204 ILE A O 1
ATOM 1619 N N . CYS A 1 205 ? 12.342 6.628 -5.005 1.00 97.44 205 CYS A N 1
ATOM 1620 C CA . CYS A 1 205 ? 10.988 7.164 -4.901 1.00 97.44 205 CYS A CA 1
ATOM 1621 C C . CYS A 1 205 ? 9.961 6.079 -4.559 1.00 97.44 205 CYS A C 1
ATOM 1623 O O . CYS A 1 205 ? 9.147 6.280 -3.659 1.00 97.44 205 CYS A O 1
ATOM 1625 N N . GLU A 1 206 ? 10.023 4.917 -5.209 1.00 97.50 206 GLU A N 1
ATOM 1626 C CA . GLU A 1 206 ? 9.161 3.772 -4.898 1.00 97.50 206 GLU A CA 1
ATOM 1627 C C . GLU A 1 206 ? 9.398 3.266 -3.469 1.00 97.50 206 GLU A C 1
ATOM 1629 O O . GLU A 1 206 ? 8.443 3.004 -2.738 1.00 97.50 206 GLU A O 1
ATOM 1634 N N . THR A 1 207 ? 10.660 3.198 -3.031 1.00 97.62 207 THR A N 1
ATOM 1635 C CA . THR A 1 207 ? 11.031 2.793 -1.666 1.00 97.62 207 THR A CA 1
ATOM 1636 C C . THR A 1 207 ? 10.449 3.746 -0.626 1.00 97.62 207 THR A C 1
ATOM 1638 O O . THR A 1 207 ? 9.785 3.311 0.318 1.00 97.62 207 THR A O 1
ATOM 1641 N N . VAL A 1 208 ? 10.652 5.054 -0.806 1.00 98.19 208 VAL A N 1
ATOM 1642 C CA . VAL A 1 208 ? 10.114 6.082 0.094 1.00 98.19 208 VAL A CA 1
ATOM 1643 C C . VAL A 1 208 ? 8.588 6.032 0.109 1.00 98.19 208 VAL A C 1
ATOM 1645 O O . VAL A 1 208 ? 7.991 6.059 1.186 1.00 98.19 208 VAL A O 1
ATOM 1648 N N . ALA A 1 209 ? 7.947 5.892 -1.054 1.00 98.31 209 ALA A N 1
ATOM 1649 C CA . ALA A 1 209 ? 6.496 5.816 -1.159 1.00 98.31 209 ALA A CA 1
ATOM 1650 C C . ALA A 1 209 ? 5.919 4.570 -0.460 1.00 98.31 209 ALA A C 1
ATOM 1652 O O . ALA A 1 209 ? 4.946 4.685 0.292 1.00 98.31 209 ALA A O 1
ATOM 1653 N N . LEU A 1 210 ? 6.531 3.393 -0.641 1.00 98.12 210 LEU A N 1
ATOM 1654 C CA . LEU A 1 210 ? 6.105 2.153 0.016 1.00 98.12 210 LEU A CA 1
ATOM 1655 C C . LEU A 1 210 ? 6.310 2.192 1.533 1.00 98.12 210 LEU A C 1
ATOM 1657 O O . LEU A 1 210 ? 5.419 1.772 2.273 1.00 98.12 210 LEU A O 1
ATOM 1661 N N . ILE A 1 211 ? 7.433 2.730 2.019 1.00 98.38 211 ILE A N 1
ATOM 1662 C CA . ILE A 1 211 ? 7.682 2.879 3.461 1.00 98.38 211 ILE A CA 1
ATOM 1663 C C . ILE A 1 211 ? 6.706 3.897 4.071 1.00 98.38 211 ILE A C 1
ATOM 1665 O O . ILE A 1 211 ? 6.113 3.635 5.124 1.00 98.38 211 ILE A O 1
ATOM 1669 N N . ALA A 1 212 ? 6.480 5.034 3.407 1.00 98.00 212 ALA A N 1
ATOM 1670 C CA . ALA A 1 212 ? 5.528 6.050 3.853 1.00 98.00 212 ALA A CA 1
ATOM 1671 C C . ALA A 1 212 ? 4.105 5.481 3.949 1.00 98.00 212 ALA A C 1
ATOM 1673 O O . ALA A 1 212 ? 3.446 5.609 4.984 1.00 98.00 212 ALA A O 1
ATOM 1674 N N . PHE A 1 213 ? 3.643 4.784 2.909 1.00 97.56 213 PHE A N 1
ATOM 1675 C CA . PHE A 1 213 ? 2.333 4.143 2.929 1.00 97.56 213 PHE A CA 1
ATOM 1676 C C . PHE A 1 213 ? 2.256 3.009 3.957 1.00 97.56 213 PHE A C 1
ATOM 1678 O O . PHE A 1 213 ? 1.307 2.951 4.738 1.00 97.56 213 PHE A O 1
ATOM 1685 N N . GLY A 1 214 ? 3.251 2.120 3.996 1.00 97.25 214 GLY A N 1
ATOM 1686 C CA . GLY A 1 214 ? 3.282 0.975 4.903 1.00 97.25 214 GLY A CA 1
ATOM 1687 C C . GLY A 1 214 ? 3.215 1.401 6.368 1.00 97.25 214 GLY A C 1
ATOM 1688 O O . GLY A 1 214 ? 2.410 0.871 7.137 1.00 97.25 214 GLY A O 1
ATOM 1689 N N . THR A 1 215 ? 3.975 2.429 6.751 1.00 96.94 215 THR A N 1
ATOM 1690 C CA . THR A 1 215 ? 3.934 2.986 8.113 1.00 96.94 215 THR A CA 1
ATOM 1691 C C . THR A 1 215 ? 2.591 3.652 8.425 1.00 96.94 215 THR A C 1
ATOM 1693 O O . THR A 1 215 ? 1.999 3.365 9.471 1.00 96.94 215 THR A O 1
ATOM 1696 N N . ALA A 1 216 ? 2.037 4.459 7.513 1.00 96.44 216 ALA A N 1
ATOM 1697 C CA . ALA A 1 216 ? 0.694 5.031 7.653 1.00 96.44 216 ALA A CA 1
ATOM 1698 C C . ALA A 1 216 ? -0.387 3.948 7.823 1.00 96.44 216 ALA A C 1
ATOM 1700 O O . ALA A 1 216 ? -1.254 4.047 8.702 1.00 96.44 216 ALA A O 1
ATOM 1701 N N . TRP A 1 217 ? -0.299 2.872 7.041 1.00 95.56 217 TRP A N 1
ATOM 1702 C CA . TRP A 1 217 ? -1.222 1.743 7.080 1.00 95.56 217 TRP A CA 1
ATOM 1703 C C . TRP A 1 217 ? -1.156 0.990 8.417 1.00 95.56 217 TRP A C 1
ATOM 1705 O O . TRP A 1 217 ? -2.197 0.701 9.019 1.00 95.56 217 TRP A O 1
ATOM 1715 N N . LEU A 1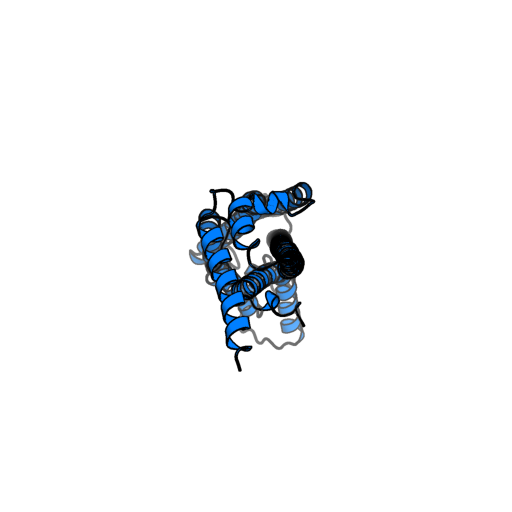 218 ? 0.051 0.747 8.944 1.00 95.56 218 LEU A N 1
ATOM 1716 C CA . LEU A 1 218 ? 0.254 0.127 10.259 1.00 95.56 218 LEU A CA 1
ATOM 1717 C C . LEU A 1 218 ? -0.313 0.984 11.398 1.00 95.56 218 LEU A C 1
ATOM 1719 O O . LEU A 1 218 ? -1.026 0.463 12.262 1.00 95.56 218 LEU A O 1
ATOM 1723 N N . VAL A 1 219 ? -0.077 2.301 11.375 1.00 93.62 219 VAL A N 1
ATOM 1724 C CA . VAL A 1 219 ? -0.650 3.229 12.366 1.00 93.62 219 VAL A CA 1
ATOM 1725 C C . VAL A 1 219 ? -2.179 3.196 12.305 1.00 93.62 219 VAL A C 1
ATOM 1727 O O . VAL A 1 219 ? -2.842 3.122 13.342 1.00 93.62 219 VAL A O 1
ATOM 1730 N N . LYS A 1 220 ? -2.772 3.190 11.102 1.00 90.06 220 LYS A N 1
ATOM 1731 C CA . LYS A 1 220 ? -4.232 3.082 10.931 1.00 90.06 220 LYS A CA 1
ATOM 1732 C C . LYS A 1 220 ? -4.783 1.759 11.474 1.00 90.06 220 LYS A C 1
ATOM 1734 O O . LYS A 1 220 ? -5.839 1.765 12.108 1.00 90.06 220 LYS A O 1
ATOM 1739 N N . GLY A 1 221 ? -4.073 0.647 11.280 1.00 87.75 221 GLY A N 1
ATOM 1740 C CA . GLY A 1 221 ? -4.407 -0.642 11.890 1.00 87.75 221 GLY A CA 1
ATOM 1741 C C . GLY A 1 221 ? -4.391 -0.583 13.422 1.00 87.75 221 GLY A C 1
ATOM 1742 O O . GLY A 1 221 ? -5.372 -0.955 14.068 1.00 87.75 221 GLY A O 1
ATOM 1743 N N . GLY A 1 222 ? -3.325 -0.040 14.015 1.00 87.88 222 GLY A N 1
ATOM 1744 C CA . GLY A 1 222 ? -3.203 0.115 15.470 1.00 87.88 222 GLY A CA 1
ATOM 1745 C C . GLY A 1 222 ? -4.335 0.942 16.090 1.00 87.88 222 GLY A C 1
ATOM 1746 O O . GLY A 1 222 ? -4.891 0.561 17.119 1.00 87.88 222 GLY A O 1
ATOM 1747 N N . VAL A 1 223 ? -4.750 2.022 15.418 1.00 85.56 223 VAL A N 1
ATOM 1748 C CA . VAL A 1 223 ? -5.900 2.854 15.820 1.00 85.56 223 VAL A CA 1
ATOM 1749 C C . VAL A 1 223 ? -7.195 2.043 15.865 1.00 85.56 223 VAL A C 1
ATOM 1751 O O . VAL A 1 223 ? -7.968 2.173 16.814 1.00 85.56 223 VAL A O 1
ATOM 1754 N N . LEU A 1 224 ? -7.437 1.190 14.866 1.00 84.25 224 LEU A N 1
ATOM 1755 C CA . LEU A 1 224 ? -8.620 0.329 14.854 1.00 84.25 224 LEU A CA 1
ATOM 1756 C C . LEU A 1 224 ? -8.589 -0.670 16.009 1.00 84.25 224 LEU A C 1
ATOM 1758 O O . LEU A 1 224 ? -9.586 -0.795 16.719 1.00 84.25 224 LEU A O 1
ATOM 1762 N N . ARG A 1 225 ? -7.439 -1.302 16.272 1.00 85.50 225 ARG A N 1
ATOM 1763 C CA . ARG A 1 225 ? -7.264 -2.186 17.435 1.00 85.50 225 ARG A CA 1
ATOM 1764 C C . ARG A 1 225 ? -7.622 -1.491 18.741 1.00 85.50 225 ARG A C 1
ATOM 1766 O O . ARG A 1 225 ? -8.469 -1.976 19.483 1.00 85.50 225 ARG A O 1
ATOM 1773 N N . ALA A 1 226 ? -7.025 -0.323 18.970 1.00 86.44 226 ALA A N 1
ATOM 1774 C CA . ALA A 1 226 ? -7.232 0.448 20.186 1.00 86.44 226 ALA A CA 1
ATOM 1775 C C . ALA A 1 226 ? -8.707 0.838 20.360 1.00 86.44 226 ALA A C 1
ATOM 1777 O O . ALA A 1 226 ? -9.252 0.709 21.454 1.00 86.44 226 ALA A O 1
ATOM 1778 N N . SER A 1 227 ? -9.390 1.242 19.281 1.00 83.38 227 SER A N 1
ATOM 1779 C CA . SER A 1 227 ? -10.826 1.545 19.345 1.00 83.38 227 SER A CA 1
ATOM 1780 C C . SER A 1 227 ? -11.683 0.334 19.729 1.00 83.38 227 SER A C 1
ATOM 1782 O O . SER A 1 227 ? -12.622 0.470 20.520 1.00 83.38 227 SER A O 1
ATOM 1784 N N . MET A 1 228 ? -11.349 -0.856 19.220 1.00 83.69 228 MET A N 1
ATOM 1785 C CA . MET A 1 228 ? -12.060 -2.092 19.554 1.00 83.69 228 MET A CA 1
ATOM 1786 C C . MET A 1 228 ? -11.838 -2.485 21.014 1.00 83.69 228 MET A C 1
ATOM 1788 O O . MET A 1 228 ? -12.798 -2.825 21.707 1.00 83.69 228 MET A O 1
ATOM 1792 N N . ASP A 1 229 ? -10.600 -2.388 21.496 1.00 85.62 229 ASP A N 1
ATOM 1793 C CA . ASP A 1 229 ? -10.250 -2.730 22.873 1.00 85.62 229 ASP A CA 1
ATOM 1794 C C . ASP A 1 229 ? -10.907 -1.764 23.877 1.00 85.62 229 ASP A C 1
ATOM 1796 O O . ASP A 1 229 ? -11.488 -2.216 24.865 1.00 85.62 229 ASP A O 1
ATOM 1800 N N . LEU A 1 230 ? -10.940 -0.457 23.588 1.00 86.00 230 LEU A N 1
ATOM 1801 C CA . LEU A 1 230 ? -11.664 0.531 24.405 1.00 86.00 230 LEU A CA 1
ATOM 1802 C C . LEU A 1 230 ? -13.174 0.270 24.432 1.00 86.00 230 LEU A C 1
ATOM 1804 O O . LEU A 1 230 ? -13.785 0.249 25.502 1.00 86.00 230 LEU A O 1
ATOM 1808 N N . THR A 1 231 ? -13.777 0.009 23.269 1.00 83.50 231 THR A N 1
ATOM 1809 C CA . THR A 1 231 ? -15.205 -0.335 23.171 1.00 83.50 231 THR A CA 1
ATOM 1810 C C . THR A 1 231 ? -15.530 -1.583 23.995 1.00 83.50 231 THR A C 1
ATOM 1812 O O . THR A 1 231 ? -16.564 -1.657 24.661 1.00 83.50 231 THR A O 1
ATOM 1815 N N . ARG A 1 232 ? -14.640 -2.579 23.977 1.00 83.00 232 ARG A N 1
ATOM 1816 C CA . ARG A 1 232 ? -14.778 -3.806 24.764 1.00 83.00 232 ARG A CA 1
ATOM 1817 C C . ARG A 1 232 ? -14.690 -3.533 26.267 1.00 83.00 232 ARG A C 1
ATOM 1819 O O . ARG A 1 232 ? -15.526 -4.039 27.014 1.00 83.00 232 ARG A O 1
ATOM 1826 N N . GLN A 1 233 ? -13.726 -2.724 26.702 1.00 86.25 233 GLN A N 1
ATOM 1827 C CA . GLN A 1 233 ? -13.578 -2.336 28.108 1.00 86.25 233 GLN A CA 1
ATOM 1828 C C . GLN A 1 233 ? -14.803 -1.568 28.623 1.00 86.25 233 GLN A C 1
ATOM 1830 O O . GLN A 1 233 ? -15.283 -1.844 29.720 1.00 86.25 233 GLN A O 1
ATOM 1835 N N . GLN A 1 234 ? -15.358 -0.646 27.830 1.00 85.62 234 GLN A N 1
ATOM 1836 C CA . GLN A 1 234 ? -16.584 0.075 28.192 1.00 85.62 234 GLN A CA 1
ATOM 1837 C C . GLN A 1 234 ? -17.773 -0.876 28.374 1.00 85.62 234 GLN A C 1
ATOM 1839 O O . GLN A 1 234 ? -18.458 -0.803 29.394 1.00 85.62 234 GLN A O 1
ATOM 1844 N N . ARG A 1 235 ? -17.981 -1.825 27.448 1.00 84.00 235 ARG A N 1
ATOM 1845 C CA . ARG A 1 235 ? -19.034 -2.849 27.594 1.00 84.00 235 ARG A CA 1
ATOM 1846 C C . ARG A 1 235 ? -18.843 -3.693 28.852 1.00 84.00 235 ARG A C 1
ATOM 1848 O O . ARG A 1 235 ? -19.814 -3.972 29.546 1.00 84.00 235 ARG A O 1
ATOM 1855 N N . GLN A 1 236 ? -17.604 -4.068 29.169 1.00 84.56 236 GLN A N 1
ATOM 1856 C CA . GLN A 1 236 ? -17.287 -4.821 30.384 1.00 84.56 236 GLN A CA 1
ATOM 1857 C C . GLN A 1 236 ? -17.651 -4.056 31.655 1.00 84.56 236 GLN A C 1
ATOM 1859 O O . GLN A 1 236 ? -18.277 -4.635 32.539 1.00 84.56 236 GLN A O 1
ATOM 1864 N N . LYS A 1 237 ? -17.325 -2.762 31.725 1.00 81.88 237 LYS A N 1
ATOM 1865 C CA . LYS A 1 237 ? -17.693 -1.910 32.865 1.00 81.88 237 LYS A CA 1
ATOM 1866 C C . LYS A 1 237 ? -19.210 -1.813 33.046 1.00 81.88 237 LYS A C 1
ATOM 1868 O O . LYS A 1 237 ? -19.690 -1.908 34.169 1.00 81.88 237 LYS A O 1
ATOM 1873 N N . VAL A 1 238 ? -19.968 -1.678 31.954 1.00 80.56 238 VAL A N 1
ATOM 1874 C CA . VAL A 1 238 ? -21.442 -1.646 32.004 1.00 80.56 238 VAL A CA 1
ATOM 1875 C C . VAL A 1 238 ? -22.007 -2.974 32.512 1.00 80.56 238 VAL A C 1
ATOM 1877 O O . VAL A 1 238 ? -22.834 -2.968 33.416 1.00 80.56 238 VAL A O 1
ATOM 1880 N N . ILE A 1 239 ? -21.525 -4.112 32.000 1.00 79.19 239 ILE A N 1
ATOM 1881 C CA . ILE A 1 239 ? -21.960 -5.442 32.463 1.00 79.19 239 ILE A CA 1
ATOM 1882 C C . ILE A 1 239 ? -21.637 -5.637 33.949 1.00 79.19 239 ILE A C 1
ATOM 1884 O O . ILE A 1 239 ? -22.477 -6.124 34.699 1.00 79.19 239 ILE A O 1
ATOM 1888 N N . GLN A 1 240 ? -20.443 -5.231 34.391 1.00 85.06 240 GLN A N 1
ATOM 1889 C CA . GLN A 1 240 ? -20.058 -5.295 35.803 1.00 85.06 240 GLN A CA 1
ATOM 1890 C C . GLN A 1 240 ? -20.985 -4.452 36.682 1.00 85.06 240 GLN A C 1
ATOM 1892 O O . GLN A 1 240 ? -21.435 -4.941 37.714 1.00 85.06 240 GLN A O 1
ATOM 1897 N N . LYS A 1 241 ? -21.320 -3.231 36.247 1.00 78.88 241 LYS A N 1
ATOM 1898 C CA . LYS A 1 241 ? -22.256 -2.357 36.960 1.00 78.88 241 LYS A CA 1
ATOM 1899 C C . LYS A 1 241 ? -23.656 -2.974 37.049 1.00 78.88 241 LYS A C 1
ATOM 1901 O O . LYS A 1 241 ? -24.219 -3.011 38.134 1.00 78.88 241 LYS A O 1
ATOM 1906 N N . ILE A 1 242 ? -24.169 -3.538 35.953 1.00 78.44 242 ILE A N 1
ATOM 1907 C CA . ILE A 1 242 ? -25.465 -4.238 35.937 1.00 78.44 242 ILE A CA 1
ATOM 1908 C C . ILE A 1 242 ? -25.447 -5.437 36.888 1.00 78.44 242 ILE A C 1
ATOM 1910 O O . ILE A 1 242 ? -26.369 -5.605 37.672 1.00 78.44 242 ILE A O 1
ATOM 1914 N N . HIS A 1 243 ? -24.398 -6.264 36.860 1.00 77.25 243 HIS A N 1
ATOM 1915 C CA . HIS A 1 243 ? -24.280 -7.403 37.775 1.00 77.25 243 HIS A CA 1
ATOM 1916 C C . HIS A 1 243 ? -24.226 -6.960 39.242 1.00 77.25 243 HIS A C 1
ATOM 1918 O O . HIS A 1 243 ? -24.785 -7.637 40.099 1.00 77.25 243 HIS A O 1
ATOM 1924 N N . GLN A 1 244 ? -23.565 -5.837 39.535 1.00 83.06 244 GLN A N 1
ATOM 1925 C CA . GLN A 1 244 ? -23.500 -5.273 40.881 1.00 83.06 244 GLN A CA 1
ATOM 1926 C C . GLN A 1 244 ? -24.867 -4.743 41.337 1.00 83.06 244 GLN A C 1
ATOM 1928 O O . GLN A 1 244 ? -25.286 -5.033 42.453 1.00 83.06 244 GLN A O 1
ATOM 1933 N N . GLU A 1 245 ? -25.588 -4.026 40.474 1.00 80.50 245 GLU A N 1
ATOM 1934 C CA . GLU A 1 245 ? -26.946 -3.548 40.761 1.00 80.50 245 GLU A CA 1
ATOM 1935 C C . GLU A 1 245 ? -27.942 -4.705 40.912 1.00 80.50 245 GLU A C 1
ATOM 1937 O O . GLU A 1 245 ? -28.737 -4.700 41.845 1.00 80.50 245 GLU A O 1
ATOM 1942 N N . LEU A 1 246 ? -27.863 -5.734 40.064 1.00 76.06 246 LEU A N 1
ATOM 1943 C CA . LEU A 1 246 ? -28.671 -6.948 40.195 1.00 76.06 246 LEU A CA 1
ATOM 1944 C C . LEU A 1 246 ? -28.370 -7.696 41.494 1.00 76.06 246 LEU A C 1
ATOM 1946 O O . LEU A 1 246 ? -29.303 -8.118 42.156 1.00 76.06 246 LEU A O 1
ATOM 1950 N N . ALA A 1 247 ? -27.104 -7.831 41.901 1.00 71.75 247 ALA A N 1
ATOM 1951 C CA . ALA A 1 247 ? -26.755 -8.464 43.175 1.00 71.75 247 ALA A CA 1
ATOM 1952 C C . ALA A 1 247 ? -27.251 -7.654 44.387 1.00 71.75 247 ALA A C 1
ATOM 1954 O O . ALA A 1 247 ? -27.665 -8.233 45.390 1.00 71.75 247 ALA A O 1
ATOM 1955 N N . ASN A 1 248 ? -27.237 -6.321 44.292 1.00 71.44 248 ASN A N 1
ATOM 1956 C CA . ASN A 1 248 ? -27.785 -5.439 45.323 1.00 71.44 248 ASN A CA 1
ATOM 1957 C C . ASN A 1 248 ? -29.322 -5.502 45.377 1.00 71.44 248 ASN A C 1
ATOM 1959 O O . ASN A 1 248 ? -29.883 -5.503 46.466 1.00 71.44 248 ASN A O 1
ATOM 1963 N N . ASN A 1 249 ? -29.993 -5.605 44.225 1.00 63.47 249 ASN A N 1
ATOM 1964 C CA . ASN A 1 249 ? -31.454 -5.684 44.125 1.00 63.47 249 ASN A CA 1
ATOM 1965 C C . ASN A 1 249 ? -32.005 -7.097 44.363 1.00 63.47 249 ASN A C 1
ATOM 1967 O O . ASN A 1 249 ? -33.117 -7.232 44.841 1.00 63.47 249 ASN A O 1
ATOM 1971 N N . ALA A 1 250 ? -31.251 -8.161 44.085 1.00 56.91 250 ALA A N 1
ATOM 1972 C CA . ALA A 1 250 ? -31.624 -9.533 44.443 1.00 56.91 250 ALA A CA 1
ATOM 1973 C C . ALA A 1 250 ? -31.577 -9.751 45.965 1.00 56.91 250 ALA A C 1
ATOM 1975 O O . ALA A 1 250 ? -32.327 -10.556 46.501 1.00 56.91 250 ALA A O 1
ATOM 1976 N N . LYS A 1 251 ? -30.753 -8.970 46.681 1.00 53.31 251 LYS A N 1
ATOM 1977 C CA . LYS A 1 251 ? -30.855 -8.826 48.142 1.00 53.31 251 LYS A CA 1
ATOM 1978 C C . LYS A 1 251 ? -32.084 -8.015 48.587 1.00 53.31 251 LYS A C 1
ATOM 1980 O O . LYS A 1 251 ? -32.374 -7.989 49.777 1.00 53.31 251 LYS A O 1
ATOM 1985 N N . LEU A 1 252 ? -32.779 -7.350 47.662 1.00 48.94 252 LEU A N 1
ATOM 1986 C CA . LEU A 1 252 ? -33.880 -6.418 47.901 1.00 48.94 252 LEU A CA 1
ATOM 1987 C C . LEU A 1 252 ? -35.130 -6.834 47.097 1.00 48.94 252 LEU A C 1
ATOM 1989 O O . LEU A 1 252 ? -35.576 -6.125 46.204 1.00 48.94 252 LEU A O 1
ATOM 1993 N N . ASP A 1 253 ? -35.643 -8.011 47.445 1.00 50.62 253 ASP A N 1
ATOM 1994 C CA . ASP A 1 253 ? -36.974 -8.574 47.187 1.00 50.62 253 ASP A CA 1
ATOM 1995 C C . ASP A 1 253 ? -37.578 -8.522 45.759 1.00 50.62 253 ASP A C 1
ATOM 1997 O O . ASP A 1 253 ? -37.694 -7.504 45.070 1.00 50.62 253 ASP A O 1
ATOM 2001 N N . THR A 1 254 ? -38.082 -9.681 45.348 1.00 49.62 254 THR A N 1
ATOM 2002 C CA . THR A 1 254 ? -38.558 -10.070 44.008 1.00 49.62 254 THR A CA 1
ATOM 2003 C C . THR A 1 254 ? -39.623 -9.139 43.393 1.00 49.62 254 THR A C 1
ATOM 2005 O O . THR A 1 254 ? -39.811 -9.125 42.175 1.00 49.62 254 THR A O 1
ATOM 2008 N N . ALA A 1 255 ? -40.295 -8.312 44.199 1.00 48.53 255 ALA A N 1
ATOM 2009 C CA . ALA A 1 255 ? -41.330 -7.370 43.769 1.00 48.53 255 ALA A CA 1
ATOM 2010 C C . ALA A 1 255 ? -40.790 -6.037 43.198 1.00 48.53 255 ALA A C 1
ATOM 2012 O O . ALA A 1 255 ? -41.476 -5.380 42.411 1.00 48.53 255 ALA A O 1
ATOM 2013 N N . LEU A 1 256 ? -39.561 -5.626 43.541 1.00 46.59 256 LEU A N 1
ATOM 2014 C CA . LEU A 1 256 ? -39.005 -4.327 43.126 1.00 46.59 256 LEU A CA 1
ATOM 2015 C C . LEU A 1 256 ? -38.425 -4.344 41.700 1.00 46.59 256 LEU A C 1
ATOM 2017 O O . LEU A 1 256 ? -38.438 -3.332 40.992 1.00 46.59 256 LEU A O 1
ATOM 2021 N N . ILE A 1 257 ? -37.956 -5.514 41.256 1.00 51.59 257 ILE A N 1
ATOM 2022 C CA . ILE A 1 257 ? -37.324 -5.728 39.945 1.00 51.59 257 ILE A CA 1
ATOM 2023 C C . ILE A 1 257 ? -38.305 -5.426 38.800 1.00 51.59 257 ILE A C 1
ATOM 2025 O O . ILE A 1 257 ? -37.908 -4.835 37.795 1.00 51.59 257 ILE A O 1
ATOM 2029 N N . ALA A 1 258 ? -39.596 -5.734 38.974 1.00 48.81 258 ALA A N 1
ATOM 2030 C CA . ALA A 1 258 ? -40.640 -5.399 38.003 1.00 48.81 258 ALA A CA 1
ATOM 2031 C C . ALA A 1 258 ? -40.814 -3.878 37.817 1.00 48.81 258 ALA A C 1
ATOM 2033 O O . ALA A 1 258 ? -41.079 -3.422 36.711 1.00 48.81 258 ALA A O 1
ATOM 2034 N N . LYS A 1 259 ? -40.595 -3.089 38.876 1.00 50.09 259 LYS A N 1
ATOM 2035 C CA . LYS A 1 259 ? -40.774 -1.627 38.890 1.00 50.09 259 LYS A CA 1
ATOM 2036 C C . LYS A 1 259 ? -39.542 -0.866 38.377 1.00 50.09 259 LYS A C 1
ATOM 2038 O O . LYS A 1 259 ? -39.671 0.180 37.751 1.00 50.09 259 LYS A O 1
ATOM 2043 N N . CYS A 1 260 ? -38.337 -1.396 38.607 1.00 46.41 260 CYS A N 1
ATOM 2044 C CA . CYS A 1 260 ? -37.075 -0.770 38.182 1.00 46.41 260 CYS A CA 1
ATOM 2045 C C . CYS A 1 260 ? -36.832 -0.862 36.665 1.00 46.41 260 CYS A C 1
ATOM 2047 O O . CYS A 1 260 ? -36.283 0.058 36.058 1.00 46.41 260 CYS A O 1
ATOM 2049 N N . VAL A 1 261 ? -37.283 -1.951 36.035 1.00 51.12 261 VAL A N 1
ATOM 2050 C CA . VAL A 1 261 ? -37.215 -2.143 34.577 1.00 51.12 261 VAL A CA 1
ATOM 2051 C C . VAL A 1 261 ? -37.998 -1.067 33.814 1.00 51.12 261 VAL A C 1
ATOM 2053 O O . VAL A 1 261 ? -37.597 -0.686 32.710 1.00 51.12 261 VAL A O 1
ATOM 2056 N N . ASP A 1 262 ? -39.076 -0.545 34.399 1.00 48.78 262 ASP A N 1
ATOM 2057 C CA . ASP A 1 262 ? -39.882 0.508 33.781 1.00 48.78 262 ASP A CA 1
ATOM 2058 C C . ASP A 1 262 ? -39.285 1.912 33.922 1.00 48.78 262 ASP A C 1
ATOM 2060 O O . ASP A 1 262 ? -39.517 2.734 33.041 1.00 48.78 262 ASP A O 1
ATOM 2064 N N . ASN A 1 263 ? -38.435 2.161 34.925 1.00 46.44 263 ASN A N 1
ATOM 2065 C CA . ASN A 1 263 ? -37.850 3.486 35.178 1.00 46.44 263 ASN A CA 1
ATOM 2066 C C . ASN A 1 263 ? -36.484 3.737 34.507 1.00 46.44 263 ASN A C 1
ATOM 2068 O O . ASN A 1 263 ? -36.089 4.889 34.357 1.00 46.44 263 ASN A O 1
ATOM 2072 N N . VAL A 1 264 ? -35.736 2.694 34.122 1.00 46.69 264 VAL A N 1
ATOM 2073 C CA . VAL A 1 264 ? -34.371 2.844 33.559 1.00 46.69 264 VAL A CA 1
ATOM 2074 C C . VAL A 1 264 ? -34.350 2.815 32.026 1.00 46.69 264 VAL A C 1
ATOM 2076 O O . VAL A 1 264 ? -33.425 3.334 31.400 1.00 46.69 264 VAL A O 1
ATOM 2079 N N . CYS A 1 265 ? -35.363 2.224 31.391 1.00 42.94 265 CYS A N 1
ATOM 2080 C CA . CYS A 1 265 ? -35.450 2.187 29.934 1.00 42.94 265 CYS A CA 1
ATOM 2081 C C . CYS A 1 265 ? -36.249 3.381 29.409 1.00 42.94 265 CYS A C 1
ATOM 2083 O O . CYS A 1 265 ? -37.467 3.297 29.284 1.00 42.94 265 CYS A O 1
ATOM 2085 N N . ASP A 1 266 ? -35.544 4.456 29.061 1.00 46.84 266 ASP A N 1
ATOM 2086 C CA . ASP A 1 266 ? -36.092 5.537 28.239 1.00 46.84 266 ASP A CA 1
ATOM 2087 C C . ASP A 1 266 ? -36.462 4.999 26.836 1.00 46.84 266 ASP A C 1
ATOM 2089 O O . ASP A 1 266 ? -35.765 4.141 26.276 1.00 46.84 266 ASP A O 1
ATOM 2093 N N . ASP A 1 267 ? -37.570 5.487 26.270 1.00 48.50 267 ASP A N 1
ATOM 2094 C CA . ASP A 1 267 ? -38.383 4.860 25.202 1.00 48.50 267 ASP A CA 1
ATOM 2095 C C . ASP A 1 267 ? -37.645 4.632 23.860 1.00 48.50 267 ASP A C 1
ATOM 2097 O O . ASP A 1 267 ? -38.129 3.964 22.944 1.00 48.50 267 ASP A O 1
ATOM 2101 N N . LYS A 1 268 ? -36.417 5.144 23.727 1.00 44.47 268 LYS A N 1
ATOM 2102 C CA . LYS A 1 268 ? -35.639 5.162 22.478 1.00 44.47 268 LYS A CA 1
ATOM 2103 C C . LYS A 1 268 ? -35.021 3.819 22.079 1.00 44.47 268 LYS A C 1
ATOM 2105 O O . LYS A 1 268 ? -34.383 3.744 21.030 1.00 44.47 268 LYS A O 1
ATOM 2110 N N . ASN A 1 269 ? -35.169 2.756 22.878 1.00 50.28 269 ASN A N 1
ATOM 2111 C CA . ASN A 1 269 ? -34.608 1.445 22.531 1.00 50.28 269 ASN A CA 1
ATOM 2112 C C . ASN A 1 269 ? -35.437 0.252 23.055 1.00 50.28 269 ASN A C 1
ATOM 2114 O O . ASN A 1 269 ? -34.939 -0.609 23.786 1.00 50.28 269 ASN A O 1
ATOM 2118 N N . GLN A 1 270 ? -36.713 0.172 22.651 1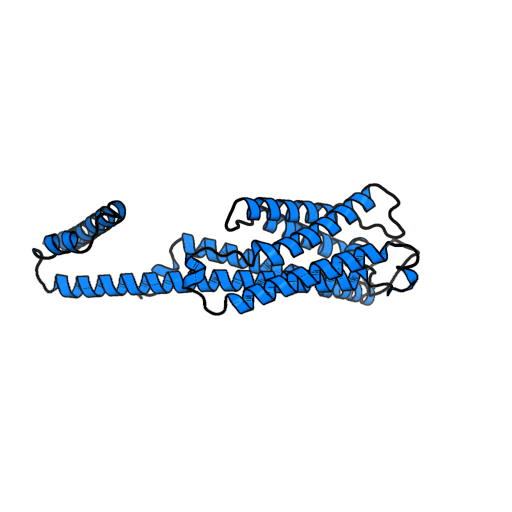.00 49.56 270 GLN A N 1
ATOM 2119 C CA . GLN A 1 270 ? -37.638 -0.920 23.013 1.00 49.56 270 GLN A CA 1
ATOM 2120 C C . GLN A 1 270 ? -37.091 -2.334 22.737 1.00 49.56 270 GLN A C 1
ATOM 2122 O O . GLN A 1 270 ? -37.400 -3.272 23.476 1.00 49.56 270 GLN A O 1
ATOM 2127 N N . ALA A 1 271 ? -36.249 -2.504 21.711 1.00 45.06 271 ALA A N 1
ATOM 2128 C CA . ALA A 1 271 ? -35.609 -3.785 21.404 1.00 45.06 271 ALA A CA 1
ATOM 2129 C C . ALA A 1 271 ? -34.616 -4.218 22.500 1.00 45.06 271 ALA A C 1
ATOM 2131 O O . ALA A 1 271 ? -34.559 -5.394 22.864 1.00 45.06 271 ALA A O 1
ATOM 2132 N N . PHE A 1 272 ? -33.874 -3.268 23.078 1.00 47.84 272 PHE A N 1
ATOM 2133 C CA . PHE A 1 272 ? -32.985 -3.517 24.212 1.00 47.84 272 PHE A CA 1
ATOM 2134 C C . PHE A 1 272 ? -33.787 -3.809 25.489 1.00 47.84 272 PHE A C 1
ATOM 2136 O O . PHE A 1 272 ? -33.499 -4.798 26.161 1.00 47.84 272 PHE A O 1
ATOM 2143 N N . LYS A 1 273 ? -34.864 -3.048 25.755 1.00 49.66 273 LYS A N 1
ATOM 2144 C CA . LYS A 1 273 ? -35.784 -3.285 26.888 1.00 49.66 273 LYS A CA 1
ATOM 2145 C C . LYS A 1 273 ? -36.371 -4.707 26.855 1.00 49.66 273 LYS A C 1
ATOM 2147 O O . LYS A 1 273 ? -36.266 -5.437 27.839 1.00 49.66 273 LYS A O 1
ATOM 2152 N N . LYS A 1 274 ? -36.901 -5.156 25.705 1.00 54.59 274 LYS A N 1
ATOM 2153 C CA . LYS A 1 274 ? -37.439 -6.524 25.531 1.00 54.59 274 LYS A CA 1
ATOM 2154 C C . LYS A 1 274 ? -36.391 -7.615 25.767 1.00 54.59 274 LYS A C 1
ATOM 2156 O O . LYS A 1 274 ? -36.696 -8.613 26.418 1.00 54.59 274 LYS A O 1
ATOM 2161 N N . ASN A 1 275 ? -35.167 -7.434 25.271 1.00 51.81 275 ASN A N 1
ATOM 2162 C CA . ASN A 1 275 ? -34.102 -8.429 25.422 1.00 51.81 275 ASN A CA 1
ATOM 2163 C C . ASN A 1 275 ? -33.597 -8.529 26.868 1.00 51.81 275 ASN A C 1
ATOM 2165 O O . ASN A 1 275 ? -33.343 -9.634 27.351 1.00 51.81 275 ASN A O 1
ATOM 2169 N N . VAL A 1 276 ? -33.520 -7.402 27.581 1.00 53.00 276 VAL A N 1
ATOM 2170 C CA . VAL A 1 276 ? -33.153 -7.368 29.003 1.00 53.00 276 VAL A CA 1
ATOM 2171 C C . VAL A 1 276 ? -34.236 -8.037 29.853 1.00 53.00 276 VAL A C 1
ATOM 2173 O O . VAL A 1 276 ? -33.913 -8.933 30.625 1.00 53.00 276 VAL A O 1
ATOM 2176 N N . ILE A 1 277 ? -35.520 -7.716 29.644 1.00 53.78 277 ILE A N 1
ATOM 2177 C CA . ILE A 1 277 ? -36.643 -8.361 30.356 1.00 53.78 277 ILE A CA 1
ATOM 2178 C C . ILE A 1 277 ? -36.662 -9.874 30.127 1.00 53.78 277 ILE A C 1
ATOM 2180 O O . ILE A 1 277 ? -36.841 -10.647 31.069 1.00 53.78 277 ILE A O 1
ATOM 2184 N N . LYS A 1 278 ? -36.457 -10.312 28.879 1.00 54.41 278 LYS A N 1
ATOM 2185 C CA . LYS A 1 278 ? -36.416 -11.736 28.529 1.00 54.41 278 LYS A CA 1
ATOM 2186 C C . LYS A 1 278 ? -35.254 -12.456 29.221 1.00 54.41 278 LYS A C 1
ATOM 2188 O O . LYS A 1 278 ? -35.451 -13.552 29.734 1.00 54.41 278 LYS A O 1
ATOM 2193 N N . SER A 1 279 ? -34.085 -11.818 29.290 1.00 51.91 279 SER A N 1
ATOM 2194 C CA . SER A 1 279 ? -32.897 -12.368 29.958 1.00 51.91 279 SER A CA 1
ATOM 2195 C C . SER A 1 279 ? -33.079 -12.440 31.476 1.00 51.91 279 SER A C 1
ATOM 2197 O O . SER A 1 279 ? -32.746 -13.448 32.085 1.00 51.91 279 SER A O 1
ATOM 2199 N N . VAL A 1 280 ? -33.682 -11.415 32.085 1.00 51.22 280 VAL A N 1
ATOM 2200 C CA . VAL A 1 280 ? -33.987 -11.386 33.526 1.00 51.22 280 VAL A CA 1
ATOM 2201 C C . VAL A 1 280 ? -35.014 -12.460 33.899 1.00 51.22 280 VAL A C 1
ATOM 2203 O O . VAL A 1 280 ? -34.823 -13.167 34.884 1.00 51.22 280 VAL A O 1
ATOM 2206 N N . ARG A 1 281 ? -36.063 -12.663 33.087 1.00 49.06 281 ARG A N 1
ATOM 2207 C CA . ARG A 1 281 ? -37.018 -13.767 33.298 1.00 49.06 281 ARG A CA 1
ATOM 2208 C C . ARG A 1 281 ? -36.362 -15.142 33.170 1.00 49.06 281 ARG A C 1
ATOM 2210 O O . ARG A 1 281 ? -36.707 -16.026 33.941 1.00 49.06 281 ARG A O 1
ATOM 2217 N N . GLN A 1 282 ? -35.426 -15.327 32.237 1.00 49.06 282 GLN A N 1
ATOM 2218 C CA . GLN A 1 282 ? -34.709 -16.600 32.078 1.00 49.06 282 GLN A CA 1
ATOM 2219 C C . GLN A 1 282 ? -33.768 -16.910 33.248 1.00 49.06 282 GLN A C 1
ATOM 2221 O O . GLN A 1 282 ? -33.634 -18.075 33.605 1.00 49.06 282 GLN A O 1
ATOM 2226 N N . ILE A 1 283 ? -33.167 -15.891 33.870 1.00 50.62 283 ILE A N 1
ATOM 2227 C CA . ILE A 1 283 ? -32.347 -16.060 35.080 1.00 50.62 283 ILE A CA 1
ATOM 2228 C C . ILE A 1 283 ? -33.228 -16.473 36.269 1.00 50.62 283 ILE A C 1
ATOM 2230 O O . ILE A 1 283 ? -32.909 -17.449 36.938 1.00 50.62 283 ILE A O 1
ATOM 2234 N N . ASN A 1 284 ? -34.382 -15.817 36.462 1.00 44.34 284 ASN A N 1
ATOM 2235 C CA . ASN A 1 284 ? -35.336 -16.204 37.511 1.00 44.34 284 ASN A CA 1
ATOM 2236 C C . ASN A 1 284 ? -35.952 -17.593 37.280 1.00 44.34 284 ASN A C 1
ATOM 2238 O O . ASN A 1 284 ? -36.212 -18.304 38.239 1.00 44.34 284 ASN A O 1
ATOM 2242 N N . LEU A 1 285 ? -36.191 -18.006 36.032 1.00 42.12 285 LEU A N 1
ATOM 2243 C CA . LEU A 1 285 ? -36.701 -19.350 35.737 1.00 42.12 285 LEU A CA 1
ATOM 2244 C C . LEU A 1 285 ? -35.639 -20.441 35.944 1.00 42.12 285 LEU A C 1
ATOM 2246 O O . LEU A 1 285 ? -35.994 -21.534 36.361 1.00 42.12 285 LEU A O 1
ATOM 2250 N N . GLY A 1 286 ? -34.357 -20.156 35.693 1.00 39.88 286 GLY A N 1
ATOM 2251 C CA . GLY A 1 286 ? -33.272 -21.124 35.894 1.00 39.88 286 GLY A CA 1
ATOM 2252 C C . GLY A 1 286 ? -33.008 -21.450 37.366 1.00 39.88 286 GLY A C 1
ATOM 2253 O O . GLY A 1 286 ? -32.856 -22.616 37.706 1.00 39.88 286 GLY A O 1
ATOM 2254 N N . GLU A 1 287 ? -33.024 -20.449 38.254 1.00 41.34 287 GLU A N 1
ATOM 2255 C CA . GLU A 1 287 ? -32.816 -20.679 39.696 1.00 41.34 287 GLU A CA 1
ATOM 2256 C C . GLU A 1 287 ? -34.045 -21.281 40.401 1.00 41.34 287 GLU A C 1
ATOM 2258 O O . GLU A 1 287 ? -33.887 -21.978 41.402 1.00 41.34 287 GLU A O 1
ATOM 2263 N N . ILE A 1 288 ? -35.260 -21.083 39.871 1.00 37.72 288 ILE A N 1
ATOM 2264 C CA . ILE A 1 288 ? -36.487 -21.690 40.422 1.00 37.72 288 ILE A CA 1
ATOM 2265 C C . ILE A 1 288 ? -36.620 -23.173 40.025 1.00 37.72 288 ILE A C 1
ATOM 2267 O O . ILE A 1 288 ? -37.216 -23.945 40.770 1.00 37.72 288 ILE A 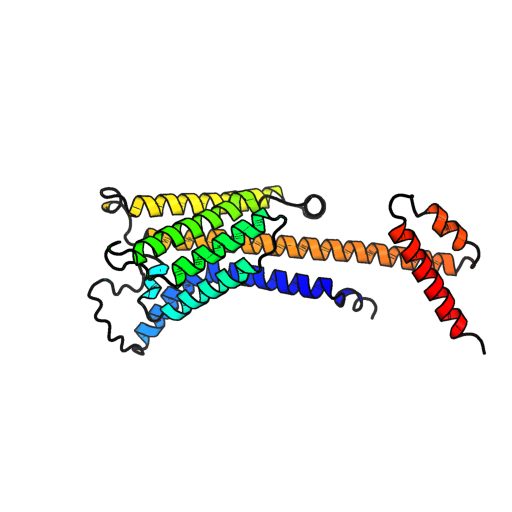O 1
ATOM 2271 N N . ILE A 1 289 ? -36.058 -23.598 38.885 1.00 37.38 289 ILE A N 1
ATOM 2272 C CA . ILE A 1 289 ? -36.169 -24.992 38.414 1.00 37.38 289 ILE A CA 1
ATOM 2273 C C . ILE A 1 289 ? -35.112 -25.910 39.061 1.00 37.38 289 ILE A C 1
ATOM 2275 O O . ILE A 1 289 ? -35.401 -27.083 39.269 1.00 37.38 289 ILE A O 1
ATOM 2279 N N . ASP A 1 290 ? -33.952 -25.386 39.473 1.00 37.22 290 ASP A N 1
ATOM 2280 C CA . ASP A 1 290 ? -32.902 -26.169 40.159 1.00 37.22 290 ASP A CA 1
ATOM 2281 C C . ASP A 1 290 ? -33.040 -26.193 41.702 1.00 37.22 290 ASP A C 1
ATOM 2283 O O . ASP A 1 290 ? -32.184 -26.750 42.391 1.00 37.22 290 ASP A O 1
ATOM 2287 N N . SER A 1 291 ? -34.094 -25.590 42.271 1.00 33.31 291 SER A N 1
ATOM 2288 C CA . SER A 1 291 ? -34.306 -25.514 43.732 1.00 33.31 291 SER A CA 1
ATOM 2289 C C . SER A 1 291 ? -35.695 -25.941 44.231 1.00 33.31 291 SER A C 1
ATOM 2291 O O . SER A 1 291 ? -35.998 -25.768 45.413 1.00 33.31 291 SER A O 1
ATOM 2293 N N . ALA A 1 292 ? -36.526 -26.552 43.383 1.00 28.23 292 ALA A N 1
ATOM 2294 C CA . ALA A 1 292 ? -37.716 -27.272 43.840 1.00 28.23 292 ALA A CA 1
ATOM 2295 C C . ALA A 1 292 ? -37.357 -28.758 44.070 1.00 28.23 292 ALA A C 1
ATOM 2297 O O . ALA A 1 292 ? -36.670 -29.320 43.218 1.00 28.23 292 ALA A O 1
ATOM 2298 N N . PRO A 1 293 ? -37.747 -29.365 45.209 1.00 37.31 293 PRO A N 1
ATOM 2299 C CA . PRO A 1 293 ? -37.360 -30.730 45.581 1.00 37.31 293 PRO A CA 1
ATOM 2300 C C . PRO A 1 293 ? -37.811 -31.799 44.580 1.00 37.31 293 PRO A C 1
ATOM 2302 O O . PRO A 1 293 ? -38.880 -31.616 43.952 1.00 37.31 293 PRO A O 1
#

Radius of gyration: 27.79 Å; Cα contacts (8 Å, |Δi|>4): 271; chains: 1; bounding box: 68×48×75 Å

Sequence (293 aa):
MRFSLLKNTPNYSYALSYLSIRKTIGCIAIAIPIVLPLYNYLTNFVGLTITPYNFTCRQAIWQDSISHHFHTPARDLFVGALCAVALFMFFYKGLDNIDNWLANAVGICALGVAFFPTPTCGVDDWVGYVHIISGGSFFALLGLFSVWRFTKSNNANKQLLPGKKSRNIFYIFTGVSIFICLILMILSFVPGLKECMLRNTVFICETVALIAFGTAWLVKGGVLRASMDLTRQQRQKVIQKIHQELANNAKLDTALIAKCVDNVCDDKNQAFKKNVIKSVRQINLGEIIDSAP

Secondary structure (DSSP, 8-state):
-TTSTTTT-HHHHHHHHHHHHHHHHHHHHHHHHHHHHHHHHHHHHTT--------SS---SS-SSGGGGGGSTTHHHHHHHHHHHHHHHHT---SSHHHHHHHHHHHHHHHHHHHSPPPSSS--SHHHHHHHHHHHHHHHHHHHIIIIITT---HHHHHH-S-HHHHHHHHHHHHHHHHHHHHHHHHTTSTTTGGGS-TTHHHHHHHHHHHHHHHHHHHHHHHHHHHHHHHHHHHHHHHHHHHHHHHHHHTS-TTTHHHHHHHH--GGGHHHHHHHHHHHHHHHHHHHHSS--